Protein AF-A0A952PNG7-F1 (afdb_monomer)

Foldseek 3Di:
DDPDVVVVVVVVVVQLVVQLVDWDKFWDDAPAWTWDADPNDIATADEDDPDPPNHPTDMFTWHDNDSHYIYGDDDDDLVRVLVVLVVFDKFKWFWQDDAPNWTWTDGPDPPPVV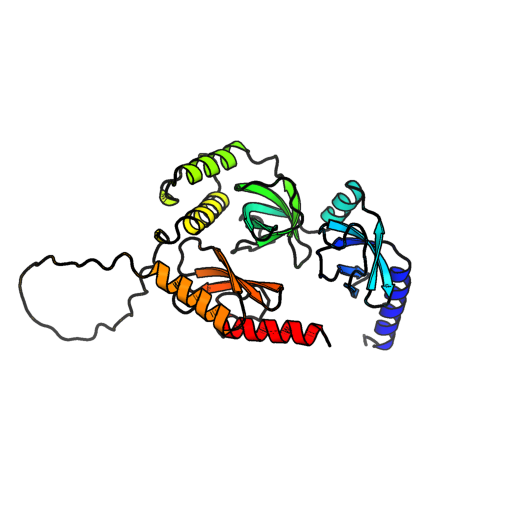DDGPDIFTEPPDDPDDGRFIFIWGDPPQHTYGDGTPPVDDVVQRVLLVVCLVVLPALVRDDDPPDDPRSSLSSLFNSCQVVVQPQADDDPPPPCPDPDDDDDDDDDDDDDDPDDDSGDPSVVLVVVVQVLQVVLVKGFRGWTDSSDQWIWTWIDAPNDIWIFIAGSPQQQTPGRSDPPVPCSRVDHPSVSSVVVVVVVVVVVD

Solvent-accessible surface area (backbone atoms only — not comparable to full-atom values): 18664 Å² total; per-residue (Å²): 135,84,84,53,68,67,59,53,53,49,54,48,56,54,50,50,58,51,42,46,74,38,77,45,80,44,68,47,47,58,96,46,65,39,73,48,76,56,97,86,46,77,46,59,22,40,66,64,51,91,54,92,50,45,84,40,64,44,63,37,25,32,29,38,79,49,98,50,31,24,35,74,73,47,79,63,53,70,69,56,53,53,58,56,51,66,76,34,58,76,46,48,28,28,25,43,51,76,56,96,92,27,39,27,24,35,51,54,51,89,80,48,75,92,55,86,62,87,58,74,42,67,31,41,83,67,74,94,78,53,52,49,39,45,28,34,28,24,42,80,88,87,53,33,35,50,73,49,73,40,81,87,56,69,67,66,55,28,48,51,53,50,59,36,58,79,65,69,56,52,69,92,68,67,83,62,89,89,66,49,72,45,54,54,48,41,46,28,26,56,51,29,58,76,37,55,86,71,40,51,75,67,79,72,81,72,75,83,71,76,91,73,88,81,89,81,84,82,89,84,78,92,74,95,78,85,74,93,79,88,83,66,61,65,67,49,45,58,47,50,51,40,50,41,29,46,74,49,64,24,43,67,71,49,65,41,31,72,37,55,60,48,30,42,36,30,33,32,46,94,91,43,82,45,46,31,32,20,29,61,92,75,37,38,20,71,35,54,81,56,93,58,86,88,49,34,70,82,29,40,55,44,56,47,45,51,53,51,52,51,53,55,59,62,72,78,111

Secondary structure (DSSP, 8-state):
----HHHHHHHHHHHHHHHHH-EEEEEE-TTPEEEEEETTEEEEEEE---STTSSS-EEEEEEEEETTEEEEEEPPPHHHHHHHHTTSPEEEEEEEEEETTEEEEEES-TT-TT----S-EEEES--S--TT-EEEEEE-SS-EEEEEE-TTS-HHHHHHHHHHHTTT--GGG---TT--HHHHHHHHHHHHHH-GGGS--PPP-------------------------SSSSHHHHHHHHHHHHHHTTEEEEEEE--SSSEEEEEEEETTEEEEEEEETTT-BEEE-SS--TT-GGG-BHHHHHHHHHHHHHHTT-

Sequence (317 aa):
MSDDPLSLIRSFSDAEKKLASEIFLAPYVPGGKITVKVKGVVLSASVVDEGPLADTPGFGLFRITESSKAEYVAKPTFAQIEAYLKLMPRVSLTLIEEFDGHWWGVQAQSSDTRFDLKDPVPVRLTERAASFQQIFARFDGSSFWYQCENRRRDPVIARKFRDALDRDVLPDEVRISGATPSELFAYRIIFFSRHPELAPVEPQPEQQVADEIIETSSQDSFSMQGGVHRNQWVNSDLRRLRDALAHAGARLDGYWTDGSSEMTVRYIVDGHTHTANVRLHDLTVVSSGICLSGRDQDFDLTSLVGVMREFHRNEYY

Nearest PDB structures (foldseek):
  3go5-assembly1_A  TM=2.846E-01  e=3.391E-03  Streptococcus pneumoniae TIGR4
  1bkb-assembly1_A  TM=4.404E-01  e=8.599E-02  Pyrobaculum aerophilum
  3cp0-assembly1_A  TM=5.168E-01  e=3.845E+00  Corynebacterium glutamicum ATCC 13032
  3s24-assembly4_D  TM=4.582E-01  e=1.466E+00  Homo sapiens
  3te5-assembly1_A  TM=2.954E-01  e=9.004E+00  Saccharomyces cerevisiae S288C

Mean predicted aligned error: 15.06 Å

Radius of gyration: 24.75 Å; Cα contacts (8 Å, |Δi|>4): 492; chains: 1; bounding box: 54×66×80 Å

pLDDT: mean 73.15, std 18.38, range [24.02, 97.31]

Structure (mmCIF, N/CA/C/O backbone):
data_AF-A0A952PNG7-F1
#
_entry.id   AF-A0A952PNG7-F1
#
loop_
_atom_site.group_PDB
_atom_site.id
_atom_site.type_symbol
_atom_site.label_atom_id
_atom_site.label_alt_id
_atom_site.label_comp_id
_atom_site.label_asym_id
_atom_site.label_entity_id
_atom_site.label_seq_id
_atom_site.pdbx_PDB_ins_code
_atom_site.Cartn_x
_atom_site.Cartn_y
_atom_site.Cartn_z
_atom_site.occupancy
_atom_site.B_iso_or_equiv
_atom_site.auth_seq_id
_atom_site.auth_comp_id
_atom_site.auth_asym_id
_atom_site.auth_atom_id
_atom_site.pdbx_PDB_model_num
ATOM 1 N N . MET A 1 1 ? 6.644 -13.012 41.694 1.00 38.91 1 MET A N 1
ATOM 2 C CA . MET A 1 1 ? 5.546 -12.026 41.747 1.00 38.91 1 MET A CA 1
ATOM 3 C C . MET A 1 1 ? 4.377 -12.669 41.037 1.00 38.91 1 MET A C 1
ATOM 5 O O . MET A 1 1 ? 4.519 -12.998 39.872 1.00 38.91 1 MET A O 1
ATOM 9 N N . SER A 1 2 ? 3.334 -13.015 41.787 1.00 37.66 2 SER A N 1
ATOM 10 C CA . SER A 1 2 ? 2.142 -13.692 41.274 1.00 37.66 2 SER A CA 1
ATOM 11 C C . SER A 1 2 ? 1.261 -12.643 40.605 1.00 37.66 2 SER A C 1
ATOM 13 O O . SER A 1 2 ? 0.773 -11.762 41.309 1.00 37.66 2 SER A O 1
ATOM 15 N N . ASP A 1 3 ? 1.086 -12.713 39.286 1.00 50.09 3 ASP A N 1
ATOM 16 C CA . ASP A 1 3 ? 0.073 -11.924 38.580 1.00 50.09 3 ASP A CA 1
ATOM 17 C C . ASP A 1 3 ? -1.306 -12.395 39.053 1.00 50.09 3 ASP 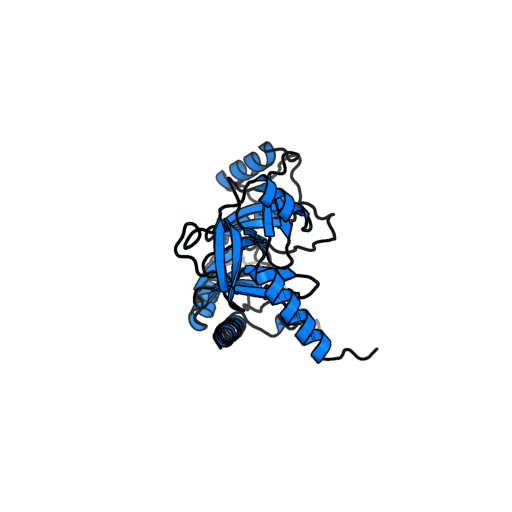A C 1
ATOM 19 O O . ASP A 1 3 ? -1.780 -13.467 38.682 1.00 50.09 3 ASP A O 1
ATOM 23 N N . ASP A 1 4 ? -1.917 -11.633 39.962 1.00 65.19 4 ASP A N 1
ATOM 24 C CA . ASP A 1 4 ? -3.271 -11.887 40.446 1.00 65.19 4 ASP A CA 1
ATOM 25 C C . ASP A 1 4 ? -4.265 -11.614 39.298 1.00 65.19 4 ASP A C 1
ATOM 27 O O . ASP A 1 4 ? -4.384 -10.460 38.867 1.00 65.19 4 ASP A O 1
ATOM 31 N N . PRO A 1 5 ? -4.999 -12.617 38.785 1.00 57.31 5 PRO A N 1
ATOM 32 C CA . PRO A 1 5 ? -5.934 -12.437 37.673 1.00 57.31 5 PRO A CA 1
ATOM 33 C C . PRO A 1 5 ? -7.031 -11.401 37.965 1.00 57.31 5 PRO A C 1
ATOM 35 O O . PRO A 1 5 ? -7.512 -10.739 37.046 1.00 57.31 5 PRO A O 1
ATOM 38 N N . LEU A 1 6 ? -7.384 -11.169 39.235 1.00 58.47 6 LEU A N 1
ATOM 39 C CA . LEU A 1 6 ? -8.333 -10.117 39.615 1.00 58.47 6 LEU A CA 1
ATOM 40 C C . LEU A 1 6 ? -7.745 -8.710 39.448 1.00 58.47 6 LEU A C 1
ATOM 42 O O . LEU A 1 6 ? -8.481 -7.767 39.148 1.00 58.47 6 LEU A O 1
ATOM 46 N N . SER A 1 7 ? -6.429 -8.559 39.606 1.00 50.53 7 SER A N 1
ATOM 47 C CA . SER A 1 7 ? -5.730 -7.292 39.372 1.00 50.53 7 SER A CA 1
ATOM 48 C C . SER A 1 7 ? -5.690 -6.937 37.881 1.00 50.53 7 SER A C 1
ATOM 50 O O . SER A 1 7 ? -5.912 -5.778 37.526 1.00 50.53 7 SER A O 1
ATOM 52 N N . LEU A 1 8 ? -5.545 -7.943 37.007 1.00 55.47 8 LEU A N 1
ATOM 53 C CA . LEU A 1 8 ? -5.654 -7.786 35.555 1.00 55.47 8 LEU A CA 1
ATOM 54 C C . LEU A 1 8 ? -7.079 -7.399 35.147 1.00 55.47 8 LEU A C 1
ATOM 56 O O . LEU A 1 8 ? -7.247 -6.403 34.447 1.00 55.47 8 LEU A O 1
ATOM 60 N N . ILE A 1 9 ? -8.101 -8.094 35.655 1.00 61.75 9 ILE A N 1
ATOM 61 C CA . ILE A 1 9 ? -9.517 -7.790 35.369 1.00 61.75 9 ILE A CA 1
ATOM 62 C C . ILE A 1 9 ? -9.892 -6.373 35.825 1.00 61.75 9 ILE A C 1
ATOM 64 O O . ILE A 1 9 ? -10.561 -5.645 35.093 1.00 61.75 9 ILE A O 1
ATOM 68 N N . ARG A 1 10 ? -9.435 -5.938 37.007 1.00 59.31 10 ARG A N 1
ATOM 69 C CA . ARG A 1 10 ? -9.662 -4.561 37.479 1.00 59.31 10 ARG A CA 1
ATOM 70 C C . ARG A 1 10 ? -8.943 -3.539 36.608 1.00 59.31 10 ARG A C 1
ATOM 72 O O . ARG A 1 10 ? -9.556 -2.551 36.221 1.00 59.31 10 ARG A O 1
ATOM 79 N N . SER A 1 11 ? -7.689 -3.804 36.237 1.00 57.78 11 SER A N 1
ATOM 80 C CA . SER A 1 11 ? -6.940 -2.918 35.340 1.00 57.78 11 SER A CA 1
ATOM 81 C C . SER A 1 11 ? -7.610 -2.781 33.963 1.00 57.78 11 SER A C 1
ATOM 83 O O . SER A 1 11 ? -7.651 -1.679 33.421 1.00 57.78 11 SER A O 1
ATOM 85 N N . PHE A 1 12 ? -8.206 -3.866 33.450 1.00 55.44 12 PHE A N 1
ATOM 86 C CA . PHE A 1 12 ? -9.040 -3.882 32.247 1.00 55.44 12 PHE A CA 1
ATOM 87 C C . PHE A 1 12 ? -10.287 -3.022 32.414 1.00 55.44 12 PHE A C 1
ATOM 89 O O . PHE A 1 12 ? -10.508 -2.114 31.622 1.00 55.44 12 PHE A O 1
ATOM 96 N N . SER A 1 13 ? -11.064 -3.260 33.471 1.00 59.19 13 SER A N 1
ATOM 97 C CA . SER A 1 13 ? -12.324 -2.552 33.704 1.00 59.19 13 SER A CA 1
ATOM 98 C C . SER A 1 13 ? -12.111 -1.047 33.928 1.00 59.19 13 SER A C 1
ATOM 100 O O . SER A 1 13 ? -12.909 -0.229 33.475 1.00 59.19 13 SER A O 1
ATOM 102 N N . ASP A 1 14 ? -11.008 -0.654 34.570 1.00 62.50 14 ASP A N 1
ATOM 103 C CA . ASP A 1 14 ? -10.644 0.753 34.768 1.00 62.50 14 ASP A CA 1
ATOM 104 C C . ASP A 1 14 ? -10.112 1.408 33.482 1.00 62.50 14 ASP A C 1
ATOM 106 O O . ASP A 1 14 ? -10.411 2.575 33.213 1.00 62.50 14 ASP A O 1
ATOM 110 N N . ALA A 1 15 ? -9.343 0.678 32.665 1.00 60.88 15 ALA A N 1
ATOM 111 C CA . ALA A 1 15 ? -8.887 1.156 31.359 1.00 60.88 15 ALA A CA 1
ATOM 112 C C . ALA A 1 15 ? -10.054 1.314 30.372 1.00 60.88 15 ALA A C 1
ATOM 114 O O . ALA A 1 15 ? -10.132 2.330 29.685 1.00 60.88 15 ALA A O 1
ATOM 115 N N . GLU A 1 16 ? -10.982 0.357 30.356 1.00 57.31 16 GLU A N 1
ATOM 116 C CA . GLU A 1 16 ? -12.201 0.368 29.547 1.00 57.31 16 GLU A CA 1
ATOM 117 C C . GLU A 1 16 ? -13.117 1.532 29.943 1.00 57.31 16 GLU A C 1
ATOM 119 O O . GLU A 1 16 ? -13.503 2.324 29.087 1.00 57.31 16 GLU A O 1
ATOM 124 N N . LYS A 1 17 ? -13.379 1.734 31.245 1.00 62.59 17 LYS A N 1
ATOM 125 C CA . LYS A 1 17 ? -14.175 2.877 31.736 1.00 62.59 17 LYS A CA 1
ATOM 126 C C . LYS A 1 17 ? -13.553 4.226 31.399 1.00 62.59 17 LYS A C 1
ATOM 128 O O . LYS A 1 17 ? -14.272 5.170 31.081 1.00 62.59 17 LYS A O 1
ATOM 133 N N . LYS A 1 18 ? -12.224 4.338 31.476 1.00 63.78 18 LYS A N 1
ATOM 134 C CA . LYS A 1 18 ? -11.531 5.580 31.124 1.00 63.78 18 LYS A CA 1
ATOM 135 C C . LYS A 1 18 ? -11.620 5.847 29.621 1.00 63.78 18 LYS A C 1
ATOM 137 O O . LYS A 1 18 ? -11.938 6.965 29.223 1.00 63.78 18 LYS A O 1
ATOM 142 N N . LEU A 1 19 ? -11.425 4.817 28.802 1.00 63.22 19 LEU A N 1
ATOM 143 C CA . LEU A 1 19 ? -11.503 4.926 27.349 1.00 63.22 19 LEU A CA 1
ATOM 144 C C . LEU A 1 19 ? -12.929 5.182 26.842 1.00 63.22 19 LEU A C 1
ATOM 146 O O . LEU A 1 19 ? -13.098 5.941 25.895 1.00 63.22 19 LEU A O 1
ATOM 150 N N . ALA A 1 20 ? -13.953 4.646 27.512 1.00 62.28 20 ALA A N 1
ATOM 151 C CA . ALA A 1 20 ? -15.357 4.945 27.220 1.00 62.28 20 ALA A CA 1
ATOM 152 C C . ALA A 1 20 ? -15.690 6.447 27.355 1.00 62.28 20 ALA A C 1
ATOM 154 O O . ALA A 1 20 ? -16.631 6.949 26.742 1.00 62.28 20 ALA A O 1
ATOM 155 N N . SER A 1 21 ? -14.895 7.191 28.133 1.00 65.19 21 SER A N 1
ATOM 156 C CA . SER A 1 21 ? -15.028 8.645 28.286 1.00 65.19 21 SER A CA 1
ATOM 157 C C . SER A 1 21 ? -14.084 9.468 27.398 1.00 65.19 21 SER A C 1
ATOM 159 O O . SER A 1 21 ? -14.263 10.682 27.282 1.00 65.19 21 SER A O 1
ATOM 161 N N . GLU A 1 22 ? -13.093 8.842 26.758 1.00 79.19 22 GLU A N 1
ATOM 162 C CA . GLU A 1 22 ? -12.059 9.530 25.983 1.00 79.19 22 GLU A CA 1
ATOM 163 C C . GLU A 1 22 ? -12.327 9.445 24.474 1.00 79.19 22 GLU A C 1
ATOM 165 O O . GLU A 1 22 ? -12.798 8.443 23.938 1.00 79.19 22 GLU A O 1
ATOM 170 N N . ILE A 1 23 ? -12.021 10.539 23.775 1.00 84.69 23 ILE A N 1
ATOM 171 C CA . ILE A 1 23 ? -12.025 10.579 22.313 1.00 84.69 23 ILE A CA 1
ATOM 172 C C . ILE A 1 23 ? -10.620 10.219 21.847 1.00 84.69 23 ILE A C 1
ATOM 174 O O . ILE A 1 23 ? -9.648 10.840 22.279 1.00 84.69 23 ILE A O 1
ATOM 178 N N . PHE A 1 24 ? -10.510 9.260 20.937 1.00 86.88 24 PHE A N 1
ATOM 179 C CA . PHE A 1 24 ? -9.232 8.841 20.374 1.00 86.88 24 PHE A CA 1
ATOM 180 C C . PHE A 1 24 ? -9.259 8.887 18.850 1.00 86.88 24 PHE A C 1
ATOM 182 O O . PHE A 1 24 ? -10.309 8.805 18.218 1.00 86.88 24 PHE A O 1
ATOM 189 N N . LEU A 1 25 ? -8.079 9.051 18.257 1.00 88.50 25 LEU A N 1
ATOM 190 C CA . LEU A 1 25 ? -7.903 9.014 16.813 1.00 88.50 25 LEU A CA 1
ATOM 191 C C . LEU A 1 25 ? -7.568 7.590 16.373 1.00 88.50 25 LEU A C 1
ATOM 193 O O . LEU A 1 25 ? -6.665 6.973 16.941 1.00 88.50 25 LEU A O 1
ATOM 197 N N . ALA A 1 26 ? -8.236 7.109 15.331 1.00 88.00 26 ALA A N 1
ATOM 198 C CA . ALA A 1 26 ? -7.871 5.869 14.663 1.00 88.00 26 ALA A CA 1
ATOM 199 C C . ALA A 1 26 ? -8.094 5.977 13.145 1.00 88.00 26 ALA A C 1
ATOM 201 O O . ALA A 1 26 ? -8.945 6.755 12.694 1.00 88.00 26 ALA A O 1
ATOM 202 N N . PRO A 1 27 ? -7.329 5.227 12.336 1.00 87.81 27 PRO A N 1
ATOM 203 C CA . PRO A 1 27 ? -7.714 4.954 10.965 1.00 87.81 27 PRO A CA 1
ATOM 204 C C . PRO A 1 27 ? -8.919 4.006 10.946 1.00 87.81 27 PRO A C 1
ATOM 206 O O . PRO A 1 27 ? -9.059 3.135 11.803 1.00 87.81 27 PRO A O 1
ATOM 209 N N . TYR A 1 28 ? -9.773 4.170 9.947 1.00 85.19 28 TYR A N 1
ATOM 210 C CA . TYR A 1 28 ? -10.955 3.364 9.710 1.00 85.19 28 TYR A CA 1
ATOM 211 C C . TYR A 1 28 ? -11.013 2.930 8.248 1.00 85.19 28 TYR A C 1
ATOM 213 O O . TYR A 1 28 ? -10.722 3.703 7.330 1.00 85.19 28 TYR A O 1
ATOM 221 N N . VAL A 1 29 ? -11.401 1.675 8.054 1.00 78.44 29 VAL A N 1
ATOM 222 C CA . VAL A 1 29 ? -11.684 1.063 6.759 1.00 78.44 29 VAL A CA 1
ATOM 223 C C . VAL A 1 29 ? -13.082 0.447 6.869 1.00 78.44 29 VAL A C 1
ATOM 225 O O . VAL A 1 29 ? -13.328 -0.224 7.874 1.00 78.44 29 VAL A O 1
ATOM 228 N N . PRO A 1 30 ? -13.985 0.659 5.891 1.00 72.00 30 PRO A N 1
ATOM 229 C CA . PRO A 1 30 ? -15.334 0.098 5.914 1.00 72.00 30 PRO A CA 1
ATOM 230 C C . PRO A 1 30 ? -15.349 -1.404 6.207 1.00 72.00 30 PRO A C 1
ATOM 232 O O . PRO A 1 30 ? -14.547 -2.154 5.651 1.00 72.00 30 PRO A O 1
ATOM 235 N N . GLY A 1 31 ? -16.227 -1.831 7.118 1.00 69.38 31 GLY A N 1
ATOM 236 C CA . GLY A 1 31 ? -16.326 -3.226 7.573 1.00 69.38 31 GLY A CA 1
ATOM 237 C C . GLY A 1 31 ? -15.199 -3.688 8.510 1.00 69.38 31 GLY A C 1
ATOM 238 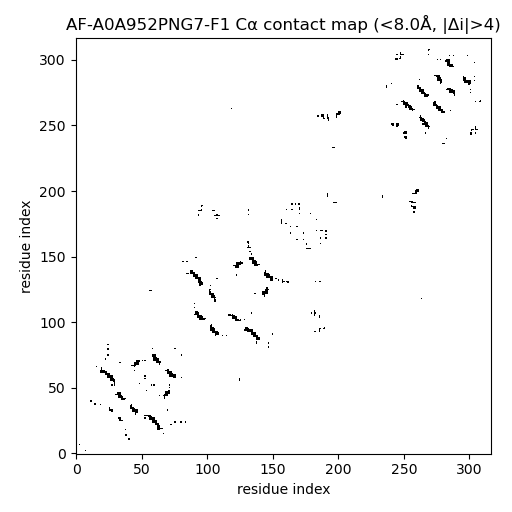O O . GLY A 1 31 ? -15.259 -4.794 9.039 1.00 69.38 31 GLY A O 1
ATOM 239 N N . GLY A 1 32 ? -14.183 -2.855 8.750 1.00 72.56 32 GLY A N 1
ATOM 240 C CA . GLY A 1 32 ? -13.074 -3.152 9.651 1.00 72.56 32 GLY A CA 1
ATOM 241 C C . GLY A 1 32 ? -13.361 -2.813 11.117 1.00 72.56 32 GLY A C 1
ATOM 242 O O . GLY A 1 32 ? -14.209 -1.981 11.447 1.00 72.56 32 GLY A O 1
ATOM 243 N N . LYS A 1 33 ? -12.586 -3.426 12.017 1.00 78.06 33 LYS A N 1
ATOM 244 C CA . LYS A 1 33 ? -12.544 -3.069 13.443 1.00 78.06 33 LYS A CA 1
ATOM 245 C C . LYS A 1 33 ? -11.458 -2.018 13.670 1.00 78.06 33 LYS A C 1
ATOM 247 O O . LYS A 1 33 ? -10.340 -2.156 13.172 1.00 78.06 33 LYS A O 1
ATOM 252 N N . ILE A 1 34 ? -11.751 -0.995 14.467 1.00 81.75 34 ILE A N 1
ATOM 253 C CA . ILE A 1 34 ? -10.714 -0.086 14.960 1.00 81.75 34 ILE A CA 1
ATOM 254 C C . ILE A 1 34 ? -10.029 -0.720 16.162 1.00 81.75 34 ILE A C 1
ATOM 256 O O . ILE A 1 34 ? -10.684 -1.301 17.025 1.00 81.75 34 ILE A O 1
ATOM 260 N N . THR A 1 35 ? -8.706 -0.606 16.214 1.00 78.94 35 THR A N 1
ATOM 261 C CA . THR A 1 35 ? -7.899 -1.174 17.294 1.00 78.94 35 THR A CA 1
ATOM 262 C C . THR A 1 35 ? -7.156 -0.061 18.016 1.00 78.94 35 THR A C 1
ATOM 264 O O . THR A 1 35 ? -6.501 0.771 17.388 1.00 78.94 35 THR A O 1
ATOM 267 N N . VAL A 1 36 ? -7.235 -0.039 19.344 1.00 77.50 36 VAL A N 1
ATOM 268 C CA . VAL A 1 36 ? -6.565 0.956 20.183 1.00 77.50 36 VAL A CA 1
ATOM 269 C C . VAL A 1 36 ? -5.829 0.277 21.328 1.00 77.50 36 VAL A C 1
ATOM 271 O O . VAL A 1 36 ? -6.361 -0.599 22.006 1.00 77.50 36 VAL A O 1
ATOM 274 N N . LYS A 1 37 ? -4.573 0.680 21.546 1.00 72.88 37 LYS A N 1
ATOM 275 C CA . LYS A 1 37 ? -3.749 0.172 22.644 1.00 72.88 37 LYS A CA 1
ATOM 276 C C . LYS A 1 37 ? -3.702 1.184 23.783 1.00 72.88 37 LYS A C 1
ATOM 278 O O . LYS A 1 37 ? -3.090 2.241 23.646 1.00 72.88 37 LYS A O 1
ATOM 283 N N . VAL A 1 38 ? -4.279 0.839 24.929 1.00 66.00 38 VAL A N 1
ATOM 284 C CA . VAL A 1 38 ? -4.308 1.681 26.132 1.00 66.00 38 VAL A CA 1
ATOM 285 C C . VAL A 1 38 ? -3.618 0.954 27.275 1.00 66.00 38 VAL A C 1
ATOM 287 O O . VAL A 1 38 ? -4.045 -0.113 27.697 1.00 66.00 38 VAL A O 1
ATOM 290 N N . LYS A 1 39 ? -2.512 1.523 27.775 1.00 64.12 39 LYS A N 1
ATOM 291 C CA . LYS A 1 39 ? -1.722 0.967 28.896 1.00 64.12 39 LYS A CA 1
ATOM 292 C C . LYS A 1 39 ? -1.357 -0.524 28.747 1.00 64.12 39 LYS A C 1
ATOM 294 O O . LYS A 1 39 ? -1.281 -1.247 29.731 1.00 64.12 39 LYS A O 1
ATOM 299 N N . GLY A 1 40 ? -1.106 -0.975 27.518 1.00 62.22 40 GLY A N 1
ATOM 300 C CA . GLY A 1 40 ? -0.734 -2.366 27.232 1.00 62.22 40 GLY A CA 1
ATOM 301 C C . GLY A 1 40 ? -1.904 -3.273 26.854 1.00 62.22 40 GLY A C 1
ATOM 302 O O . GLY A 1 40 ? -1.658 -4.330 26.285 1.00 62.22 40 GLY A O 1
ATOM 303 N N . VAL A 1 41 ? -3.144 -2.833 27.068 1.00 64.19 41 VAL A N 1
ATOM 304 C CA . VAL A 1 41 ? -4.358 -3.537 26.644 1.00 64.19 41 VAL A CA 1
ATOM 305 C C . VAL A 1 41 ? -4.718 -3.123 25.224 1.00 64.19 41 VAL A C 1
ATOM 307 O O . VAL A 1 41 ? -4.733 -1.932 24.920 1.00 64.19 41 VAL A O 1
ATOM 310 N N . VAL A 1 42 ? -4.992 -4.097 24.358 1.00 73.19 42 VAL A N 1
ATOM 311 C CA . VAL A 1 42 ? -5.490 -3.873 22.997 1.00 73.19 42 VAL A CA 1
ATOM 312 C C . VAL A 1 42 ? -7.002 -4.059 23.013 1.00 73.19 42 VAL A C 1
ATOM 314 O O . VAL A 1 42 ? -7.483 -5.121 23.398 1.00 73.19 42 VAL A O 1
ATOM 317 N N . LEU A 1 43 ? -7.736 -3.020 22.628 1.00 72.00 43 LEU A N 1
ATOM 318 C CA . LEU A 1 43 ? -9.186 -3.043 22.487 1.00 72.00 43 LEU A CA 1
ATOM 319 C C . LEU A 1 43 ? -9.538 -2.922 21.012 1.00 72.00 43 LEU A C 1
ATOM 321 O O . LEU A 1 43 ? -9.009 -2.049 20.322 1.00 72.00 43 LEU A O 1
ATOM 325 N N . SER A 1 44 ? -10.442 -3.784 20.563 1.00 78.62 44 SER A N 1
ATOM 326 C CA . SER A 1 44 ? -10.948 -3.804 19.195 1.00 78.62 44 SER A CA 1
ATOM 327 C C . SER A 1 44 ? -12.443 -3.525 19.214 1.00 78.62 44 SER A C 1
ATOM 329 O O . SER A 1 44 ? -13.184 -4.184 19.941 1.00 78.62 44 SER A O 1
ATOM 331 N N . ALA A 1 45 ? -12.889 -2.556 18.422 1.00 82.25 45 ALA A N 1
ATOM 332 C CA . ALA A 1 45 ? -14.287 -2.154 18.359 1.00 82.25 45 ALA A CA 1
ATOM 333 C C . ALA A 1 45 ? -14.762 -2.057 16.909 1.00 82.25 45 ALA A C 1
ATOM 335 O O . ALA A 1 45 ? -14.042 -1.568 16.038 1.00 82.25 45 ALA A O 1
ATOM 336 N N . SER A 1 46 ? -15.988 -2.504 16.659 1.00 83.06 46 SER A N 1
ATOM 337 C CA . SER A 1 46 ? -16.664 -2.279 15.382 1.00 83.06 46 SER A CA 1
ATOM 338 C C . SER A 1 46 ? -17.218 -0.861 15.371 1.00 83.06 46 SER A C 1
ATOM 340 O O . SER A 1 46 ? -17.813 -0.416 16.358 1.00 83.06 46 SER A O 1
ATOM 342 N N . VAL A 1 47 ? -17.010 -0.136 14.277 1.00 82.50 47 VAL A N 1
ATOM 343 C CA . VAL A 1 47 ? -17.570 1.209 14.143 1.00 82.50 47 VAL A CA 1
ATOM 344 C C . VAL A 1 47 ? -19.037 1.082 13.763 1.00 82.50 47 VAL A C 1
ATOM 346 O O . VAL A 1 47 ? -19.371 0.460 12.759 1.00 82.50 47 VAL A O 1
ATOM 349 N N . VAL A 1 48 ? -19.906 1.654 14.588 1.00 75.44 48 VAL A N 1
ATOM 350 C CA . VAL A 1 48 ? -21.338 1.758 14.312 1.00 75.44 48 VAL A CA 1
ATOM 351 C C . VAL A 1 48 ? -21.583 3.200 13.897 1.00 75.44 48 VAL A C 1
ATOM 353 O O . VAL A 1 48 ? -21.818 4.059 14.741 1.00 75.44 48 VAL A O 1
ATOM 356 N N . ASP A 1 49 ? -21.418 3.480 12.607 1.00 66.12 49 ASP A N 1
ATOM 357 C CA . ASP A 1 49 ? -21.608 4.815 12.041 1.00 66.12 49 ASP A CA 1
ATOM 358 C C . ASP A 1 49 ? -22.385 4.728 10.720 1.00 66.12 49 ASP A C 1
ATOM 360 O O . ASP A 1 49 ? -21.999 3.993 9.815 1.00 66.12 49 ASP A O 1
ATOM 364 N N . GLU A 1 50 ? -23.471 5.497 10.619 1.00 63.06 50 GLU A N 1
ATOM 365 C CA . GLU A 1 50 ? -24.204 5.768 9.366 1.00 63.06 50 GLU A CA 1
ATOM 366 C C . GLU A 1 50 ? -23.747 7.098 8.721 1.00 63.06 50 GLU A C 1
ATOM 368 O O . GLU A 1 50 ? -24.312 7.566 7.734 1.00 63.06 50 GLU A O 1
ATOM 373 N N . GLY A 1 51 ? -22.746 7.748 9.317 1.00 65.69 51 GLY A N 1
ATOM 374 C CA . GLY A 1 51 ? -22.212 9.049 8.949 1.00 65.69 51 GLY A CA 1
ATOM 375 C C . GLY A 1 51 ? -21.128 9.018 7.860 1.00 65.69 51 GLY A C 1
ATOM 376 O O . GLY A 1 51 ? -21.068 8.114 7.028 1.00 65.69 51 GLY A O 1
ATOM 377 N N . PRO A 1 52 ? -20.252 10.040 7.804 1.00 67.25 52 PRO A N 1
ATOM 378 C CA . PRO A 1 52 ? -19.358 10.285 6.668 1.00 67.25 52 PRO A CA 1
ATOM 379 C C . PRO A 1 52 ? -18.275 9.218 6.466 1.00 67.25 52 PRO A C 1
ATOM 381 O O . PRO A 1 52 ? -17.590 9.250 5.443 1.00 67.25 52 PRO A O 1
ATOM 384 N N . LEU A 1 53 ? -18.088 8.310 7.427 1.00 70.94 53 LEU A N 1
ATOM 385 C CA . LEU A 1 53 ? -17.173 7.183 7.295 1.00 70.94 53 LEU A CA 1
ATOM 386 C C . LEU A 1 53 ? -17.871 5.878 6.901 1.00 70.94 53 LEU A C 1
ATOM 388 O O . LEU A 1 53 ? -17.147 4.941 6.614 1.00 70.94 53 LEU A O 1
ATOM 392 N N . ALA A 1 54 ? -19.206 5.802 6.811 1.00 68.00 54 ALA A N 1
ATOM 393 C CA . ALA A 1 54 ? -19.931 4.547 6.556 1.00 68.00 54 ALA A CA 1
ATOM 394 C C . ALA A 1 54 ? -19.325 3.723 5.400 1.00 68.00 54 ALA A C 1
ATOM 396 O O . ALA A 1 54 ? -18.948 2.567 5.596 1.00 68.00 54 ALA A O 1
ATOM 397 N N . ASP A 1 55 ? -19.096 4.374 4.254 1.00 70.19 55 ASP A N 1
ATOM 398 C CA . ASP A 1 55 ? -18.551 3.734 3.048 1.00 70.19 55 ASP A CA 1
ATOM 399 C C . ASP A 1 55 ? -17.156 4.239 2.650 1.00 70.19 55 ASP A C 1
ATOM 401 O O . ASP A 1 55 ? -16.568 3.764 1.679 1.00 70.19 55 ASP A O 1
ATOM 405 N N . THR A 1 56 ? -16.606 5.230 3.362 1.00 76.44 56 THR A N 1
ATOM 406 C CA . THR A 1 56 ? -15.354 5.890 2.961 1.00 76.44 56 THR A CA 1
ATOM 407 C C . THR A 1 56 ? -14.243 5.640 3.979 1.00 76.44 56 THR A C 1
ATOM 409 O O . THR A 1 56 ? -14.365 6.059 5.133 1.00 76.44 56 THR A O 1
ATOM 412 N N . PRO A 1 57 ? -13.122 5.011 3.579 1.00 82.94 57 PRO A N 1
ATOM 413 C CA . PRO A 1 57 ? -11.984 4.828 4.467 1.00 82.94 57 PRO A CA 1
ATOM 414 C C . PRO A 1 57 ? -11.337 6.180 4.796 1.00 82.94 57 PRO A C 1
ATOM 416 O O . PRO A 1 57 ? -11.263 7.084 3.962 1.00 82.94 57 PRO A O 1
ATOM 419 N N . GLY A 1 58 ? -10.835 6.330 6.018 1.00 87.88 58 GLY A N 1
ATOM 420 C CA . GLY A 1 58 ? -10.244 7.589 6.459 1.00 87.88 58 GLY A CA 1
ATOM 421 C C . GLY A 1 58 ? -9.777 7.563 7.904 1.00 87.88 58 GLY A C 1
ATOM 422 O O . GLY A 1 58 ? -9.719 6.518 8.538 1.00 87.88 58 GLY A O 1
ATOM 423 N N . PHE A 1 59 ? -9.444 8.733 8.439 1.00 89.19 59 PHE A N 1
ATOM 424 C CA . PHE A 1 59 ? -9.206 8.899 9.871 1.00 89.19 59 PHE A CA 1
ATOM 425 C C . PHE A 1 59 ? -10.452 9.470 10.540 1.00 89.19 59 PHE A C 1
ATOM 427 O O . PHE A 1 59 ? -11.074 10.398 10.016 1.00 89.19 59 PHE A O 1
ATOM 434 N N . GLY A 1 60 ? -10.772 8.951 11.721 1.00 89.88 60 GLY A N 1
ATOM 435 C CA . GLY A 1 60 ? -11.877 9.419 12.546 1.00 89.88 60 GLY A CA 1
ATOM 436 C C . GLY A 1 60 ? -11.439 9.688 13.979 1.00 89.88 60 GLY A C 1
ATOM 437 O O . GLY A 1 60 ? -10.462 9.119 14.473 1.00 89.88 60 GLY A O 1
ATOM 438 N N . LEU A 1 61 ? -12.164 10.589 14.636 1.00 89.56 61 LEU A N 1
ATOM 439 C CA . LEU A 1 61 ? -12.190 10.668 16.088 1.00 89.56 61 LEU A CA 1
ATOM 440 C C . LEU A 1 61 ? -13.334 9.788 16.571 1.00 89.56 61 LEU A C 1
ATOM 442 O O . LEU A 1 61 ? -14.475 9.997 16.165 1.00 89.56 61 LEU A O 1
ATOM 446 N N . PHE A 1 62 ? -13.022 8.827 17.428 1.00 88.88 62 PHE A N 1
ATOM 447 C CA . PHE A 1 62 ? -13.957 7.823 17.906 1.00 88.88 62 PHE A CA 1
ATOM 448 C C . PHE A 1 62 ? -14.095 7.881 19.419 1.00 88.88 62 PHE A C 1
ATOM 450 O O . PHE A 1 62 ? -13.182 8.312 20.129 1.00 88.88 62 PHE A O 1
ATOM 457 N N . ARG A 1 63 ? -15.240 7.412 19.905 1.00 87.06 63 ARG A N 1
ATOM 458 C CA . ARG A 1 63 ? -15.493 7.146 21.320 1.00 87.06 63 ARG A CA 1
ATOM 459 C C . ARG A 1 63 ? -16.036 5.732 21.457 1.00 87.06 63 ARG A C 1
ATOM 461 O O . ARG A 1 63 ? -16.912 5.341 20.691 1.00 87.06 63 ARG A O 1
ATOM 468 N N . ILE A 1 64 ? -15.533 4.976 22.428 1.00 85.31 64 ILE A N 1
ATOM 469 C CA . ILE A 1 64 ? -16.098 3.660 22.744 1.00 85.31 64 ILE A CA 1
ATOM 470 C C . ILE A 1 64 ? -17.405 3.869 23.510 1.00 85.31 64 ILE A C 1
ATOM 472 O O . ILE A 1 64 ? -17.406 4.530 24.546 1.00 85.31 64 ILE A O 1
ATOM 476 N N . THR A 1 65 ? -18.510 3.332 22.998 1.00 80.06 65 THR A N 1
ATOM 477 C CA . THR A 1 65 ? -19.842 3.448 23.621 1.00 80.06 65 THR A CA 1
ATOM 478 C C . THR A 1 65 ? -20.252 2.169 24.351 1.00 80.06 65 THR A C 1
ATOM 480 O O . THR A 1 65 ? -20.883 2.239 25.403 1.00 80.06 65 THR A O 1
ATOM 483 N N . GLU A 1 66 ? -19.832 1.008 23.843 1.00 73.50 66 GLU A N 1
ATOM 484 C CA . GLU A 1 66 ? -20.000 -0.322 24.443 1.00 73.50 66 GLU A CA 1
ATOM 485 C C . GLU A 1 66 ? -18.684 -1.108 24.298 1.00 73.50 66 GLU A C 1
ATOM 487 O O . GLU A 1 66 ? -17.852 -0.753 23.466 1.00 73.50 66 GLU A O 1
ATOM 492 N N . SER A 1 67 ? -18.499 -2.206 25.042 1.00 70.00 67 SER A N 1
ATOM 493 C CA . SER A 1 67 ? -17.251 -3.000 25.096 1.00 70.00 67 SER A CA 1
ATOM 494 C C . SER A 1 67 ? -16.671 -3.443 23.740 1.00 70.00 67 SER A C 1
ATOM 496 O O . SER A 1 67 ? -15.499 -3.802 23.664 1.00 70.00 67 SER A O 1
ATOM 498 N N . SER A 1 68 ? -17.460 -3.412 22.663 1.00 78.00 68 SER A N 1
ATOM 499 C CA . SER A 1 68 ? -17.040 -3.771 21.302 1.00 78.00 68 SER A CA 1
ATOM 500 C C . SER A 1 68 ? -17.552 -2.819 20.214 1.00 78.00 68 SER A C 1
ATOM 502 O O . SER A 1 68 ? -17.454 -3.143 19.026 1.00 78.00 68 SER A O 1
ATOM 504 N N . LYS A 1 69 ? -18.084 -1.645 20.585 1.00 84.94 69 LYS A N 1
ATOM 505 C CA . LYS A 1 69 ? -18.612 -0.657 19.634 1.00 84.94 69 LYS A CA 1
ATOM 506 C C . LYS A 1 69 ? -17.979 0.707 19.827 1.00 84.94 69 LYS A C 1
ATOM 508 O O . LYS A 1 69 ? -17.813 1.187 20.949 1.00 84.94 69 LYS A O 1
ATOM 513 N N . ALA A 1 70 ? -17.676 1.343 18.707 1.00 86.69 70 ALA A N 1
ATOM 514 C CA . ALA A 1 70 ? -17.198 2.708 18.668 1.00 86.69 70 ALA A CA 1
ATOM 515 C C . ALA A 1 70 ? -18.118 3.574 17.812 1.00 86.69 70 ALA A C 1
ATOM 517 O O . ALA A 1 70 ? -18.543 3.170 16.731 1.00 86.69 70 ALA A O 1
ATOM 518 N N . GLU A 1 71 ? -18.394 4.775 18.300 1.00 88.19 71 GLU A N 1
ATOM 519 C CA . GLU A 1 71 ? -19.151 5.797 17.589 1.00 88.19 71 GLU A CA 1
ATOM 520 C C . GLU A 1 71 ? -18.183 6.821 16.995 1.00 88.19 71 GLU A C 1
ATOM 522 O O . GLU A 1 71 ? -17.195 7.220 17.629 1.00 88.19 71 GLU A O 1
ATOM 527 N N . TYR A 1 72 ? -18.469 7.251 15.769 1.00 88.31 72 TYR A N 1
ATOM 528 C CA . TYR A 1 72 ? -17.768 8.358 15.142 1.00 88.31 72 TYR A CA 1
ATOM 529 C C . TYR A 1 72 ? -18.196 9.686 15.771 1.00 88.31 72 TYR A C 1
ATOM 531 O O . TYR A 1 72 ? -19.368 10.044 15.793 1.00 88.31 72 TYR A O 1
ATOM 539 N N . VAL A 1 73 ? -17.224 10.448 16.264 1.00 89.12 73 VAL A N 1
ATOM 540 C CA . VAL A 1 73 ? -17.468 11.732 16.929 1.00 89.12 73 VAL A CA 1
ATOM 541 C C . VAL A 1 73 ? -17.269 12.896 15.966 1.00 89.12 73 VAL A C 1
ATOM 543 O O . VAL A 1 73 ? -18.074 13.825 15.938 1.00 89.12 73 VAL A O 1
ATOM 546 N N . ALA A 1 74 ? -16.157 12.901 15.225 1.00 89.19 74 ALA A N 1
ATOM 547 C CA . ALA A 1 74 ? -15.799 14.007 14.342 1.00 89.19 74 ALA A CA 1
ATOM 548 C C . ALA A 1 74 ? -14.656 13.660 13.380 1.00 89.19 74 ALA A C 1
ATOM 550 O O . ALA A 1 74 ? -13.867 12.735 13.598 1.00 89.19 74 ALA A O 1
ATOM 551 N N . LYS A 1 75 ? -14.506 14.485 12.336 1.00 89.94 75 LYS A N 1
ATOM 552 C CA . LYS A 1 75 ? -13.365 14.419 11.421 1.00 89.94 75 LYS A CA 1
ATOM 553 C C . LYS A 1 75 ? -12.135 15.043 12.089 1.00 89.94 75 LYS A C 1
ATOM 555 O O . LYS A 1 75 ? -12.215 16.189 12.538 1.00 89.94 75 LYS A O 1
ATOM 560 N N . PRO A 1 76 ? -10.991 14.348 12.128 1.00 90.88 76 PRO A N 1
ATOM 561 C CA . PRO A 1 76 ? -9.774 14.919 12.671 1.00 90.88 76 PRO A CA 1
ATOM 562 C C . PRO A 1 76 ? -9.153 15.957 11.743 1.00 90.88 76 PRO A C 1
ATOM 564 O O . PRO A 1 76 ? -9.282 15.916 10.518 1.00 90.88 76 PRO A O 1
ATOM 567 N N . THR A 1 77 ? -8.420 16.882 12.350 1.00 89.69 77 THR A N 1
ATOM 568 C CA . THR A 1 77 ? -7.579 17.840 11.632 1.00 89.69 77 THR A CA 1
ATOM 569 C C . THR A 1 77 ? -6.331 17.159 11.073 1.00 89.69 77 THR A C 1
ATOM 571 O O . THR A 1 77 ? -5.841 16.168 11.620 1.00 89.69 77 THR A O 1
ATOM 574 N N . PHE A 1 78 ? -5.747 17.741 10.025 1.00 88.31 78 PHE A N 1
ATOM 575 C CA . PHE A 1 78 ? -4.488 17.257 9.453 1.00 88.31 78 PHE A CA 1
ATOM 576 C C . PHE A 1 78 ? -3.360 17.178 10.498 1.00 88.31 78 PHE A C 1
ATOM 578 O O . PHE A 1 78 ? -2.619 16.200 10.541 1.00 88.31 78 PHE A O 1
ATOM 585 N N . ALA A 1 79 ? -3.274 18.164 11.398 1.00 86.62 79 ALA A N 1
ATOM 586 C CA . ALA A 1 79 ? -2.270 18.189 12.462 1.00 86.62 79 ALA A CA 1
ATOM 587 C C . ALA A 1 79 ? -2.413 17.011 13.446 1.00 86.62 79 ALA A C 1
ATOM 589 O O . ALA A 1 79 ? -1.407 16.460 13.891 1.00 86.62 79 ALA A O 1
ATOM 590 N N . GLN A 1 80 ? -3.646 16.597 13.764 1.00 90.00 80 GLN A N 1
ATOM 591 C CA . GLN A 1 80 ? -3.897 15.428 14.615 1.00 90.00 80 GLN A CA 1
ATOM 592 C C . GLN A 1 80 ? -3.482 14.128 13.921 1.00 90.00 80 GLN A C 1
ATOM 594 O O . GLN A 1 80 ? -2.816 13.301 14.543 1.00 90.00 80 GLN A O 1
ATOM 599 N N . ILE A 1 81 ? -3.819 13.969 12.636 1.00 90.50 81 ILE A N 1
ATOM 600 C CA . ILE A 1 81 ? -3.404 12.807 11.835 1.00 90.50 81 ILE A CA 1
ATOM 601 C C . ILE A 1 81 ? -1.874 12.736 11.775 1.00 90.50 81 ILE A C 1
ATOM 603 O O . ILE A 1 81 ? -1.286 11.690 12.041 1.00 90.50 81 ILE A O 1
ATOM 607 N N . GLU A 1 82 ? -1.206 13.857 11.496 1.00 89.06 82 GLU A N 1
ATOM 608 C CA . GLU A 1 82 ? 0.253 13.904 11.420 1.00 89.06 82 GLU A CA 1
ATOM 609 C C . GLU A 1 82 ? 0.915 13.556 12.765 1.00 89.06 82 GLU A C 1
ATOM 611 O O . GLU A 1 82 ? 1.892 12.803 12.799 1.00 89.06 82 GLU A O 1
ATOM 616 N N . ALA A 1 83 ? 0.391 14.082 13.877 1.00 86.94 83 ALA A N 1
ATOM 617 C CA . ALA A 1 83 ? 0.885 13.777 15.217 1.00 86.94 83 ALA A CA 1
ATOM 618 C C . ALA A 1 83 ? 0.729 12.290 15.559 1.00 86.94 83 ALA A C 1
ATOM 620 O O . ALA A 1 83 ? 1.662 11.682 16.080 1.00 86.94 83 ALA A O 1
ATOM 621 N N . TYR A 1 84 ? -0.412 11.697 15.212 1.00 90.06 84 TYR A N 1
ATOM 622 C CA . TYR A 1 84 ? -0.674 10.274 15.400 1.00 90.06 84 TYR A CA 1
ATOM 623 C C . TYR A 1 84 ? 0.265 9.395 14.570 1.00 90.06 84 TYR A C 1
ATOM 625 O O . TYR A 1 84 ? 0.942 8.523 15.110 1.00 90.06 84 TYR A O 1
ATOM 633 N N . LEU A 1 85 ? 0.392 9.679 13.272 1.00 89.38 85 LEU A N 1
ATOM 634 C CA . LEU A 1 85 ? 1.280 8.949 12.365 1.00 89.38 85 LEU A CA 1
ATOM 635 C C . LEU A 1 85 ? 2.752 9.012 12.809 1.00 89.38 85 LEU A C 1
ATOM 637 O O . LEU A 1 85 ? 3.507 8.060 12.613 1.00 89.38 85 LEU A O 1
ATOM 641 N N . LYS A 1 86 ? 3.186 10.107 13.447 1.00 90.31 86 LYS A N 1
ATOM 642 C CA . LYS A 1 86 ? 4.553 10.241 13.985 1.00 90.31 86 LYS A CA 1
ATOM 643 C C . LYS A 1 86 ? 4.876 9.257 15.112 1.00 90.31 86 LYS A C 1
ATOM 645 O O . LYS A 1 86 ? 6.062 9.009 15.323 1.00 90.31 86 LYS A O 1
ATOM 650 N N . LEU A 1 87 ? 3.873 8.691 15.788 1.00 86.50 87 LEU A N 1
ATOM 651 C CA . LEU A 1 87 ? 4.067 7.692 16.848 1.00 86.50 87 LEU A CA 1
ATOM 652 C C . LEU A 1 87 ? 4.539 6.335 16.305 1.00 86.50 87 LEU A C 1
ATOM 654 O O . LEU A 1 87 ? 5.070 5.521 17.055 1.00 86.50 87 LEU A O 1
ATOM 658 N N . MET A 1 88 ? 4.356 6.094 15.007 1.00 88.25 88 MET A N 1
ATOM 659 C CA . MET A 1 88 ? 4.629 4.813 14.364 1.00 88.25 88 MET A CA 1
ATOM 660 C C . MET A 1 88 ? 5.980 4.807 13.637 1.00 88.25 88 MET A C 1
ATOM 662 O O . MET A 1 88 ? 6.413 5.845 13.111 1.00 88.25 88 MET A O 1
ATOM 666 N N . PRO A 1 89 ? 6.638 3.640 13.521 1.00 89.25 89 PRO A N 1
ATOM 667 C CA . PRO A 1 89 ? 7.788 3.452 12.647 1.00 89.25 89 PRO A CA 1
ATOM 668 C C . PRO A 1 89 ? 7.524 3.942 11.218 1.00 89.25 89 PRO A C 1
ATOM 670 O O . PRO A 1 89 ? 6.514 3.612 10.599 1.00 89.25 89 PRO A O 1
ATOM 673 N N . ARG A 1 90 ? 8.451 4.749 10.692 1.00 93.00 90 ARG A N 1
ATOM 674 C CA . ARG A 1 90 ? 8.431 5.220 9.301 1.00 93.00 90 ARG A CA 1
ATOM 675 C C . ARG A 1 90 ? 9.183 4.253 8.403 1.00 93.00 90 ARG A C 1
ATOM 677 O O . ARG A 1 90 ? 10.338 3.957 8.711 1.00 93.00 90 ARG A O 1
ATOM 684 N N . VAL A 1 91 ? 8.573 3.909 7.274 1.00 91.94 91 VAL A N 1
ATOM 685 C CA . VAL A 1 91 ? 9.172 3.163 6.162 1.00 91.94 91 VAL A CA 1
ATOM 686 C C . VAL A 1 91 ? 9.097 3.996 4.879 1.00 91.94 91 VAL A C 1
ATOM 688 O O . VAL A 1 91 ? 8.197 4.824 4.717 1.00 91.94 91 VAL A O 1
ATOM 691 N N . SER A 1 92 ? 10.058 3.818 3.972 1.00 93.44 92 SER A N 1
ATOM 692 C CA . SER A 1 92 ? 10.006 4.409 2.631 1.00 93.44 92 SER A CA 1
ATOM 693 C C . SER A 1 92 ? 9.630 3.344 1.612 1.00 93.44 92 SER A C 1
ATOM 695 O O . SER A 1 92 ? 10.272 2.295 1.561 1.00 93.44 92 SER A O 1
ATOM 697 N N . LEU A 1 93 ? 8.612 3.625 0.801 1.00 93.94 93 LEU A N 1
ATOM 698 C CA . LEU A 1 93 ? 8.085 2.702 -0.203 1.00 93.94 93 LEU A CA 1
ATOM 699 C C . LEU A 1 93 ? 8.114 3.355 -1.588 1.00 93.94 93 LEU A C 1
ATOM 701 O O . LEU A 1 93 ? 7.910 4.563 -1.705 1.00 93.94 93 LEU A O 1
ATOM 705 N N . THR A 1 94 ? 8.365 2.559 -2.624 1.00 94.88 94 THR A N 1
ATOM 706 C CA . THR A 1 94 ? 8.166 2.926 -4.031 1.00 94.88 94 THR A CA 1
ATOM 707 C C . THR A 1 94 ? 6.837 2.342 -4.465 1.00 94.88 94 THR A C 1
ATOM 709 O O . THR A 1 94 ? 6.665 1.126 -4.406 1.00 94.88 94 THR A O 1
ATOM 712 N N . LEU A 1 95 ? 5.903 3.199 -4.869 1.00 95.00 95 LEU A N 1
ATOM 713 C CA . LEU A 1 95 ? 4.586 2.764 -5.312 1.00 95.00 95 LEU A CA 1
ATOM 714 C C . LEU A 1 95 ? 4.662 2.036 -6.654 1.00 95.00 95 LEU A C 1
ATOM 716 O O . LEU A 1 95 ? 5.446 2.403 -7.526 1.00 95.00 95 LEU A O 1
ATOM 720 N N . ILE A 1 96 ? 3.829 1.017 -6.810 1.00 93.00 96 ILE A N 1
ATOM 721 C CA . ILE A 1 96 ? 3.740 0.164 -7.991 1.00 93.00 96 ILE A CA 1
ATOM 722 C C . ILE A 1 96 ? 2.501 0.578 -8.778 1.00 93.00 96 ILE A C 1
ATOM 724 O O . ILE A 1 96 ? 2.588 1.380 -9.703 1.00 93.00 96 ILE A O 1
ATOM 728 N N . GLU A 1 97 ? 1.333 0.107 -8.364 1.00 88.94 97 GLU A N 1
ATOM 729 C CA . GLU A 1 97 ? 0.053 0.411 -8.989 1.00 88.94 97 GLU A CA 1
ATOM 730 C C . GLU A 1 97 ? -1.076 0.374 -7.960 1.00 88.94 97 GLU A C 1
ATOM 732 O O . GLU A 1 97 ? -0.912 -0.122 -6.838 1.00 88.94 97 GLU A O 1
ATOM 737 N N . GLU A 1 98 ? -2.210 0.953 -8.344 1.00 85.44 98 GLU A N 1
ATOM 738 C CA . GLU A 1 98 ? -3.439 0.876 -7.572 1.00 85.44 98 GLU A CA 1
ATOM 739 C C . GLU A 1 98 ? -4.215 -0.377 -7.951 1.00 85.44 98 GLU A C 1
ATOM 741 O O . GLU A 1 98 ? -4.451 -0.649 -9.127 1.00 85.44 98 GLU A O 1
ATOM 746 N N . PHE A 1 99 ? -4.643 -1.123 -6.938 1.00 72.00 99 PHE A N 1
ATOM 747 C CA . PHE A 1 99 ? -5.396 -2.348 -7.119 1.00 72.00 99 PHE A CA 1
ATOM 748 C C . PHE A 1 99 ? -6.400 -2.527 -5.965 1.00 72.00 99 PHE A C 1
ATOM 750 O O . PHE A 1 99 ? -6.008 -2.537 -4.800 1.00 72.00 99 PHE A O 1
ATOM 757 N N . ASP A 1 100 ? -7.697 -2.681 -6.267 1.00 66.25 100 ASP A N 1
ATOM 758 C CA . ASP A 1 100 ? -8.848 -2.571 -5.319 1.00 66.25 100 ASP A CA 1
ATOM 759 C C . ASP A 1 100 ? -8.955 -1.258 -4.524 1.00 66.25 100 ASP A C 1
ATOM 761 O O . ASP A 1 100 ? -9.345 -1.237 -3.357 1.00 66.25 100 ASP A O 1
ATOM 765 N N . GLY A 1 101 ? -8.544 -0.128 -5.093 1.00 71.44 101 GLY A N 1
ATOM 766 C CA . GLY A 1 101 ? -8.537 1.120 -4.320 1.00 71.44 101 GLY A CA 1
ATOM 767 C C . GLY A 1 101 ? -7.432 1.172 -3.256 1.00 71.44 101 GLY A C 1
ATOM 768 O O . GLY A 1 101 ? -7.484 1.983 -2.326 1.00 71.44 101 GLY A O 1
ATOM 769 N N . HIS A 1 102 ? -6.429 0.292 -3.345 1.00 79.62 102 HIS A N 1
ATOM 770 C CA . HIS A 1 102 ? -5.229 0.319 -2.512 1.00 79.62 102 HIS A CA 1
ATOM 771 C C . HIS A 1 102 ? -3.989 0.422 -3.388 1.00 79.62 102 HIS A C 1
ATOM 773 O O . HIS A 1 102 ? -3.834 -0.306 -4.365 1.00 79.62 102 HIS A O 1
ATOM 779 N N . TRP A 1 103 ? -3.079 1.313 -3.013 1.00 90.12 103 TRP A N 1
ATOM 780 C CA . TRP A 1 103 ? -1.792 1.422 -3.684 1.00 90.12 103 TRP A CA 1
ATOM 781 C C . TRP A 1 103 ? -0.838 0.386 -3.127 1.00 90.12 103 TRP A C 1
ATOM 783 O O . TRP A 1 103 ? -0.716 0.259 -1.915 1.00 90.12 103 TRP A O 1
ATOM 793 N N . TRP A 1 104 ? -0.131 -0.324 -3.992 1.00 89.44 104 TRP A N 1
ATOM 794 C CA . TRP A 1 104 ? 0.898 -1.268 -3.568 1.00 89.44 104 TRP A CA 1
ATOM 795 C C . TRP A 1 104 ? 2.271 -0.626 -3.655 1.00 89.44 104 TRP A C 1
ATOM 797 O O . TRP A 1 104 ? 2.504 0.248 -4.491 1.00 89.44 104 TRP A O 1
ATOM 807 N N . GLY A 1 105 ? 3.188 -1.039 -2.786 1.00 91.19 105 GLY A N 1
ATOM 808 C CA . GLY A 1 105 ? 4.545 -0.517 -2.789 1.00 91.19 105 GLY A CA 1
ATOM 809 C C . GLY A 1 105 ? 5.582 -1.529 -2.337 1.00 91.19 105 GLY A C 1
ATOM 810 O O . GLY A 1 105 ? 5.306 -2.404 -1.527 1.00 91.19 105 GLY A O 1
ATOM 811 N N . VAL A 1 106 ? 6.799 -1.371 -2.843 1.00 90.88 106 VAL A N 1
ATOM 812 C CA . VAL A 1 106 ? 7.983 -2.130 -2.413 1.00 90.88 106 VAL A CA 1
ATOM 813 C C . VAL A 1 106 ? 8.908 -1.248 -1.596 1.00 90.88 106 VAL A C 1
ATOM 815 O O . VAL A 1 106 ? 8.927 -0.026 -1.762 1.00 90.88 106 VAL A O 1
ATOM 818 N N . GLN A 1 107 ? 9.703 -1.846 -0.715 1.00 89.88 107 GLN A N 1
ATOM 819 C CA . GLN A 1 107 ? 10.641 -1.106 0.123 1.00 89.88 107 GLN A CA 1
ATOM 820 C C . GLN A 1 107 ? 11.660 -0.336 -0.727 1.00 89.88 107 GLN A C 1
ATOM 822 O O . GLN A 1 107 ? 12.434 -0.912 -1.487 1.00 89.88 107 GLN A O 1
ATOM 827 N N . ALA A 1 108 ? 11.669 0.994 -0.597 1.00 86.31 108 ALA A N 1
ATOM 828 C CA . ALA A 1 108 ? 12.518 1.875 -1.402 1.00 86.31 108 ALA A CA 1
ATOM 829 C C . ALA A 1 108 ? 13.978 1.906 -0.925 1.00 86.31 108 ALA A C 1
ATOM 831 O O . ALA A 1 108 ? 14.876 2.237 -1.698 1.00 86.31 108 ALA A O 1
ATOM 832 N N . GLN A 1 109 ? 14.212 1.610 0.356 1.00 79.19 109 GLN A N 1
ATOM 833 C CA . GLN A 1 109 ? 15.533 1.634 0.978 1.00 79.19 109 GLN A CA 1
ATOM 834 C C . GLN A 1 109 ? 15.843 0.280 1.608 1.00 79.19 109 GLN A C 1
ATOM 836 O O . GLN A 1 109 ? 15.352 -0.030 2.692 1.00 79.19 109 GLN A O 1
ATOM 841 N N . SER A 1 110 ? 16.714 -0.490 0.958 1.00 65.88 110 SER A N 1
ATOM 842 C CA . SER A 1 110 ? 17.186 -1.796 1.442 1.00 65.88 110 SER A CA 1
ATOM 843 C C . SER A 1 110 ? 18.061 -1.692 2.701 1.00 65.88 110 SER A C 1
ATOM 845 O O . SER A 1 110 ? 18.350 -2.695 3.338 1.00 65.88 110 SER A O 1
ATOM 847 N N . SER A 1 111 ? 18.509 -0.482 3.063 1.00 67.12 111 SER A N 1
ATOM 848 C CA . SER A 1 111 ? 19.304 -0.230 4.270 1.00 67.12 111 SER A CA 1
ATOM 849 C C . SER A 1 111 ? 18.465 -0.059 5.539 1.00 67.12 111 SER A C 1
ATOM 851 O O . SER A 1 111 ? 19.028 -0.053 6.634 1.00 67.12 111 SER A O 1
ATOM 853 N N . ASP A 1 112 ? 17.143 0.101 5.424 1.00 71.94 112 ASP A N 1
ATOM 854 C CA . ASP A 1 112 ? 16.255 0.174 6.584 1.00 71.94 112 ASP A CA 1
ATOM 855 C C . ASP A 1 112 ? 15.939 -1.235 7.098 1.00 71.94 112 ASP A C 1
ATOM 857 O O . ASP A 1 112 ? 14.887 -1.794 6.813 1.00 71.94 112 ASP A O 1
ATOM 861 N N . THR A 1 113 ? 16.861 -1.807 7.873 1.00 75.50 113 THR A N 1
ATOM 862 C CA . THR A 1 113 ? 16.779 -3.187 8.387 1.00 75.50 113 THR A CA 1
ATOM 863 C C . THR A 1 113 ? 15.687 -3.409 9.433 1.00 75.50 113 THR A C 1
ATOM 865 O O . THR A 1 113 ? 15.487 -4.531 9.890 1.00 75.50 113 THR A O 1
ATOM 868 N N . ARG A 1 114 ? 14.963 -2.353 9.829 1.00 76.62 114 ARG A N 1
ATOM 869 C CA . ARG A 1 114 ? 13.787 -2.475 10.706 1.00 76.62 114 ARG A CA 1
ATOM 870 C C . ARG A 1 114 ? 12.626 -3.173 10.000 1.00 76.62 114 ARG A C 1
ATOM 872 O O . ARG A 1 114 ? 11.717 -3.646 10.674 1.00 76.62 114 ARG A O 1
ATOM 879 N N . PHE A 1 115 ? 12.661 -3.206 8.670 1.00 78.06 115 PHE A N 1
ATOM 880 C CA . PHE A 1 115 ? 11.692 -3.873 7.819 1.00 78.06 115 PHE A CA 1
ATOM 881 C C . PHE A 1 115 ? 12.441 -4.741 6.805 1.00 78.06 115 PHE A C 1
ATOM 883 O O . PHE A 1 115 ? 13.368 -4.259 6.158 1.00 78.06 115 PHE A O 1
ATOM 890 N N . ASP A 1 116 ? 12.029 -5.999 6.667 1.00 75.81 116 ASP A N 1
ATOM 891 C CA . ASP A 1 116 ? 12.503 -6.917 5.623 1.00 75.81 116 ASP A CA 1
ATOM 892 C C . ASP A 1 116 ? 11.325 -7.247 4.698 1.00 75.81 116 ASP A C 1
ATOM 894 O O . ASP A 1 116 ? 10.743 -8.330 4.755 1.00 75.81 116 ASP A O 1
ATOM 898 N N . LEU A 1 117 ? 10.880 -6.249 3.924 1.00 77.44 117 LEU A N 1
ATOM 899 C CA . LEU A 1 117 ? 9.755 -6.413 3.002 1.00 77.44 117 LEU A CA 1
ATOM 900 C C . LEU A 1 117 ? 10.281 -6.965 1.680 1.00 77.44 117 LEU A C 1
ATOM 902 O O . LEU A 1 117 ? 10.759 -6.215 0.827 1.00 77.44 117 LEU A O 1
ATOM 906 N N . LYS A 1 118 ? 10.201 -8.286 1.533 1.00 72.00 118 LYS A N 1
ATOM 907 C CA . LYS A 1 118 ? 10.577 -8.980 0.294 1.00 72.00 118 LYS A CA 1
ATOM 908 C C . LYS A 1 118 ? 9.502 -8.852 -0.782 1.00 72.00 118 LYS A C 1
ATOM 910 O O . LYS A 1 118 ? 9.825 -8.744 -1.959 1.00 72.00 118 LYS A O 1
ATOM 915 N N . ASP A 1 119 ? 8.246 -8.773 -0.353 1.00 74.88 119 ASP A N 1
ATOM 916 C CA . ASP A 1 119 ? 7.080 -8.693 -1.222 1.00 74.88 119 ASP A CA 1
ATOM 917 C C . ASP A 1 119 ? 6.470 -7.280 -1.248 1.00 74.88 119 ASP A C 1
ATOM 919 O O . ASP A 1 119 ? 6.629 -6.504 -0.294 1.00 74.88 119 ASP A O 1
ATOM 923 N N . PRO A 1 120 ? 5.734 -6.926 -2.318 1.00 84.12 120 PRO A N 1
ATOM 924 C CA . PRO A 1 120 ? 4.891 -5.740 -2.332 1.00 84.12 120 PRO A CA 1
ATOM 925 C C . PRO A 1 120 ? 3.898 -5.728 -1.167 1.00 84.12 120 PRO A C 1
ATOM 927 O O . PRO A 1 120 ? 3.251 -6.731 -0.874 1.00 84.12 120 PRO A O 1
ATOM 930 N N . VAL A 1 121 ? 3.726 -4.565 -0.542 1.00 85.19 121 VAL A N 1
ATOM 931 C CA . VAL A 1 121 ? 2.789 -4.364 0.568 1.00 85.19 121 VAL A CA 1
ATOM 932 C C . VAL A 1 121 ? 1.696 -3.358 0.207 1.00 85.19 121 VAL A C 1
ATOM 934 O O . VAL A 1 121 ? 1.971 -2.384 -0.506 1.00 85.19 121 VAL A O 1
ATOM 937 N N . PRO A 1 122 ? 0.462 -3.540 0.710 1.00 87.12 122 PRO A N 1
ATOM 938 C CA . PRO A 1 122 ? -0.612 -2.586 0.494 1.00 87.12 122 PRO A CA 1
ATOM 939 C C . PRO A 1 122 ? -0.407 -1.338 1.358 1.00 87.12 122 PRO A C 1
ATOM 941 O O . PRO A 1 122 ? -0.119 -1.420 2.552 1.00 87.12 122 PRO A O 1
ATOM 944 N N . VAL A 1 123 ? -0.623 -0.175 0.755 1.00 90.25 123 VAL A N 1
ATOM 945 C CA . VAL A 1 123 ? -0.581 1.145 1.380 1.00 90.25 123 VAL A CA 1
ATOM 946 C C . VAL A 1 123 ? -1.983 1.737 1.372 1.00 90.25 123 VAL A C 1
ATOM 948 O O . VAL A 1 123 ? -2.601 1.950 0.324 1.00 90.25 123 VAL A O 1
ATOM 951 N N . ARG A 1 124 ? -2.489 2.003 2.575 1.00 88.56 124 ARG A N 1
ATOM 952 C CA . ARG A 1 124 ? -3.836 2.515 2.819 1.00 88.56 124 ARG A CA 1
ATOM 953 C C . ARG A 1 124 ? -3.852 4.038 2.881 1.00 88.56 124 ARG A C 1
ATOM 955 O O . ARG A 1 124 ? -2.875 4.667 3.296 1.00 88.56 124 ARG A O 1
ATOM 962 N N . LEU A 1 125 ? -5.019 4.600 2.555 1.00 87.94 125 LEU A N 1
ATOM 963 C CA . LEU A 1 125 ? -5.321 6.037 2.638 1.00 87.94 125 LEU A CA 1
ATOM 964 C C . LEU A 1 125 ? -4.356 6.906 1.821 1.00 87.94 125 LEU A C 1
ATOM 966 O O . LEU A 1 125 ? -3.994 8.012 2.219 1.00 87.94 125 LEU A O 1
ATOM 970 N N . THR A 1 126 ? -3.911 6.380 0.684 1.00 89.69 126 THR A N 1
ATOM 971 C CA . THR A 1 126 ? -2.979 7.068 -0.201 1.00 89.69 126 THR A CA 1
ATOM 972 C C . THR A 1 126 ? -3.679 8.214 -0.924 1.00 89.69 126 THR A C 1
ATOM 974 O O . THR A 1 126 ? -4.730 8.028 -1.529 1.00 89.69 126 THR A O 1
ATOM 977 N N . GLU A 1 127 ? -3.079 9.403 -0.896 1.00 83.06 127 GLU A N 1
ATOM 978 C CA . GLU A 1 127 ? -3.614 10.583 -1.574 1.00 83.06 127 GLU A CA 1
ATOM 979 C C . GLU A 1 127 ? -2.757 10.942 -2.789 1.00 83.06 127 GLU A C 1
ATOM 981 O O . GLU A 1 127 ? -1.545 11.117 -2.661 1.00 83.06 127 GLU A O 1
ATOM 986 N N . ARG A 1 128 ? -3.397 11.127 -3.954 1.00 85.50 128 ARG A N 1
ATOM 987 C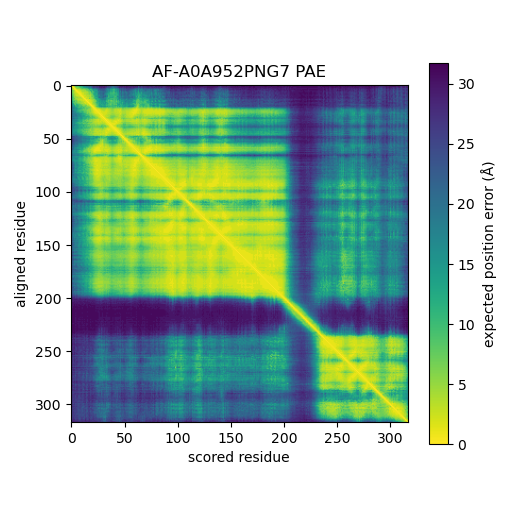 CA . ARG A 1 128 ? -2.763 11.642 -5.188 1.00 85.50 128 ARG A CA 1
ATOM 988 C C . ARG A 1 128 ? -1.507 10.866 -5.622 1.00 85.50 128 ARG A C 1
ATOM 990 O O . ARG A 1 128 ? -0.557 11.467 -6.118 1.00 85.50 128 ARG A O 1
ATOM 997 N N . ALA A 1 129 ? -1.513 9.549 -5.442 1.00 90.62 129 ALA A N 1
ATOM 998 C CA . ALA A 1 129 ? -0.387 8.699 -5.799 1.00 90.62 129 ALA A CA 1
ATOM 999 C C . ALA A 1 129 ? -0.270 8.421 -7.301 1.00 90.62 129 ALA A C 1
ATOM 1001 O O . ALA A 1 129 ? -1.243 8.477 -8.053 1.00 90.62 129 ALA A O 1
ATOM 1002 N N . ALA A 1 130 ? 0.950 8.084 -7.713 1.00 92.88 130 ALA A N 1
ATOM 1003 C CA . ALA A 1 130 ? 1.269 7.570 -9.035 1.00 92.88 130 ALA A CA 1
ATOM 1004 C C . ALA A 1 130 ? 2.322 6.454 -8.953 1.00 92.88 130 ALA A C 1
ATOM 1006 O O . ALA A 1 130 ? 3.157 6.431 -8.045 1.00 92.88 130 ALA A O 1
ATOM 1007 N N . SER A 1 131 ? 2.348 5.574 -9.957 1.00 93.94 131 SER A N 1
ATOM 1008 C CA . SER A 1 131 ? 3.368 4.527 -10.094 1.00 93.94 131 SER A CA 1
ATOM 1009 C C . SER A 1 131 ? 4.781 5.101 -10.047 1.00 93.94 131 SER A C 1
ATOM 1011 O O . SER A 1 131 ? 5.041 6.171 -10.603 1.00 93.94 131 SER A O 1
ATOM 1013 N N . PHE A 1 132 ? 5.696 4.381 -9.404 1.00 95.50 132 PHE A N 1
ATOM 1014 C CA . PHE A 1 132 ? 7.098 4.738 -9.148 1.00 95.50 132 PHE A CA 1
ATOM 1015 C C . PHE A 1 132 ? 7.324 5.939 -8.234 1.00 95.50 132 PHE A C 1
ATOM 1017 O O . PHE A 1 132 ? 8.466 6.344 -8.006 1.00 95.50 132 PHE A O 1
ATOM 1024 N N . GLN A 1 133 ? 6.265 6.543 -7.701 1.00 94.25 133 GLN A N 1
ATOM 1025 C CA . GLN A 1 133 ? 6.419 7.609 -6.731 1.00 94.25 133 GLN A CA 1
ATOM 1026 C C . GLN A 1 133 ? 6.942 7.034 -5.415 1.00 94.25 133 GLN A C 1
ATOM 1028 O O . GLN A 1 133 ? 6.397 6.068 -4.881 1.00 94.25 133 GLN A O 1
ATOM 1033 N N . GLN A 1 134 ? 7.999 7.638 -4.873 1.00 94.44 134 GLN A N 1
ATOM 1034 C CA . GLN A 1 134 ? 8.455 7.292 -3.534 1.00 94.44 134 GLN A CA 1
ATOM 1035 C C . GLN A 1 134 ? 7.636 8.036 -2.488 1.00 94.44 134 GLN A C 1
ATOM 1037 O O . GLN A 1 134 ? 7.457 9.254 -2.562 1.00 94.44 134 GLN A O 1
ATOM 1042 N N . ILE A 1 135 ? 7.198 7.305 -1.473 1.00 95.06 135 ILE A N 1
ATOM 1043 C CA . ILE A 1 135 ? 6.414 7.818 -0.357 1.00 95.06 135 ILE A CA 1
ATOM 1044 C C . ILE A 1 135 ? 7.063 7.443 0.975 1.00 95.06 135 ILE A C 1
ATOM 1046 O O . ILE A 1 135 ? 7.911 6.547 1.067 1.00 95.06 135 ILE A O 1
ATOM 1050 N N . PHE A 1 136 ? 6.634 8.131 2.024 1.00 94.50 136 PHE A N 1
ATOM 1051 C CA . PHE A 1 136 ? 6.767 7.672 3.394 1.00 94.50 136 PHE A CA 1
ATOM 1052 C C . PHE A 1 136 ? 5.437 7.088 3.855 1.00 94.50 136 PHE A C 1
ATOM 1054 O O . PHE A 1 136 ? 4.394 7.737 3.744 1.00 94.50 136 PHE A O 1
ATOM 1061 N N . ALA A 1 137 ? 5.504 5.884 4.410 1.00 94.69 137 ALA A N 1
ATOM 1062 C CA . ALA A 1 137 ? 4.394 5.230 5.078 1.00 94.69 137 ALA A CA 1
ATOM 1063 C C . ALA A 1 137 ? 4.734 4.967 6.551 1.00 94.69 137 ALA A C 1
ATOM 1065 O O . ALA A 1 137 ? 5.899 5.012 6.970 1.00 94.69 137 ALA A O 1
ATOM 1066 N N . ARG A 1 138 ? 3.699 4.724 7.349 1.00 92.31 138 ARG A N 1
ATOM 1067 C CA . ARG A 1 138 ? 3.789 4.380 8.767 1.00 92.31 138 ARG A CA 1
ATOM 1068 C C . ARG A 1 138 ? 3.224 2.999 9.001 1.00 92.31 138 ARG A C 1
ATOM 1070 O O . ARG A 1 138 ? 2.152 2.699 8.493 1.00 92.31 138 ARG A O 1
ATOM 1077 N N . PHE A 1 139 ? 3.946 2.187 9.760 1.00 87.44 139 PHE A N 1
ATOM 1078 C CA . PHE A 1 139 ? 3.533 0.825 10.066 1.00 87.44 139 PHE A CA 1
ATOM 1079 C C . PHE A 1 139 ? 3.027 0.735 11.501 1.00 87.44 139 PHE A C 1
ATOM 1081 O O . PHE A 1 139 ? 3.757 1.074 12.432 1.00 87.44 139 PHE A O 1
ATOM 1088 N N . ASP A 1 140 ? 1.790 0.281 11.680 1.00 77.50 140 ASP A N 1
ATOM 1089 C CA . ASP A 1 140 ? 1.169 0.125 13.002 1.00 77.50 140 ASP A CA 1
ATOM 1090 C C . ASP A 1 140 ? 1.319 -1.285 13.598 1.00 77.50 140 ASP A C 1
ATOM 1092 O O . ASP A 1 140 ? 0.854 -1.536 14.708 1.00 77.50 140 ASP A O 1
ATOM 1096 N N . GLY A 1 141 ? 1.985 -2.195 12.880 1.00 74.06 141 GLY A N 1
ATOM 1097 C CA . GLY A 1 141 ? 2.079 -3.614 13.226 1.00 74.06 141 GLY A CA 1
ATOM 1098 C C . GLY A 1 141 ? 1.265 -4.529 12.309 1.00 74.06 141 GLY A C 1
ATOM 1099 O O . GLY A 1 141 ? 1.560 -5.717 12.258 1.00 74.06 141 GLY A O 1
ATOM 1100 N N . SER A 1 142 ? 0.296 -3.994 11.558 1.00 73.19 142 SER A N 1
ATOM 1101 C CA . SER A 1 142 ? -0.498 -4.755 10.580 1.00 73.19 142 SER A CA 1
ATOM 1102 C C . SER A 1 142 ? -0.590 -4.087 9.208 1.00 73.19 142 SER A C 1
ATOM 1104 O O . SER A 1 142 ? -0.595 -4.764 8.186 1.00 73.19 142 SER A O 1
ATOM 1106 N N . SER A 1 143 ? -0.668 -2.758 9.170 1.00 82.31 143 SER A N 1
ATOM 1107 C CA . SER A 1 143 ? -1.022 -1.986 7.984 1.00 82.31 143 SER A CA 1
ATOM 1108 C C . SER A 1 143 ? -0.017 -0.869 7.744 1.00 82.31 143 SER A C 1
ATOM 1110 O O . SER A 1 143 ? 0.520 -0.269 8.681 1.00 82.31 143 SER A O 1
ATOM 1112 N N . PHE A 1 144 ? 0.216 -0.565 6.466 1.00 89.69 144 PHE A N 1
ATOM 1113 C CA . PHE A 1 144 ? 0.995 0.594 6.050 1.00 89.69 144 PHE A CA 1
ATOM 1114 C C . PHE A 1 144 ? 0.061 1.755 5.718 1.00 89.69 144 PHE A C 1
ATOM 1116 O O . PHE A 1 144 ? -0.749 1.682 4.796 1.00 89.69 144 PHE A O 1
ATOM 1123 N N . TRP A 1 145 ? 0.200 2.847 6.461 1.00 90.75 145 TRP A N 1
ATOM 1124 C CA . TRP A 1 145 ? -0.581 4.067 6.294 1.00 90.75 145 TRP A CA 1
ATOM 1125 C C . TRP A 1 145 ? 0.233 5.111 5.544 1.00 90.75 145 TRP A C 1
ATOM 1127 O O . TRP A 1 145 ? 1.355 5.430 5.948 1.00 90.75 145 TRP A O 1
ATOM 1137 N N . TYR A 1 146 ? -0.322 5.661 4.467 1.00 94.06 146 TYR A N 1
ATOM 1138 C CA . TYR A 1 146 ? 0.302 6.766 3.751 1.00 94.06 146 TYR A CA 1
ATOM 1139 C C . TYR A 1 146 ? 0.512 7.973 4.679 1.00 94.06 146 TYR A C 1
ATOM 1141 O O . TYR A 1 146 ? -0.387 8.374 5.416 1.00 94.06 146 TYR A O 1
ATOM 1149 N N . GLN A 1 147 ? 1.714 8.557 4.648 1.00 93.94 147 GLN A N 1
ATOM 1150 C CA . GLN A 1 147 ? 2.007 9.806 5.349 1.00 93.94 147 GLN A CA 1
ATOM 1151 C C . GLN A 1 147 ? 2.165 10.967 4.368 1.00 93.94 147 GLN A C 1
ATOM 1153 O O . GLN A 1 147 ? 1.500 11.991 4.505 1.00 93.94 147 GLN A O 1
ATOM 1158 N N . CYS A 1 148 ? 3.121 10.855 3.445 1.00 93.50 148 CYS A N 1
ATOM 1159 C CA . CYS A 1 148 ? 3.420 11.892 2.463 1.00 93.50 148 CYS A CA 1
ATOM 1160 C C . CYS A 1 148 ? 4.371 11.386 1.374 1.00 93.50 148 CYS A C 1
ATOM 1162 O O . CYS A 1 148 ? 5.042 10.366 1.523 1.00 93.50 148 CYS A O 1
ATOM 1164 N N . GLU A 1 149 ? 4.492 12.156 0.298 1.00 94.06 149 GLU A N 1
ATOM 1165 C CA . GLU A 1 149 ? 5.483 11.934 -0.753 1.00 94.06 149 GLU A CA 1
ATOM 1166 C C . GLU A 1 149 ? 6.919 12.181 -0.260 1.00 94.06 149 GLU A C 1
ATOM 1168 O O . GLU A 1 149 ? 7.212 13.160 0.441 1.00 94.06 149 GLU A O 1
ATOM 1173 N N . ASN A 1 150 ? 7.860 11.344 -0.701 1.00 92.44 150 ASN A N 1
ATOM 1174 C CA . ASN A 1 150 ? 9.281 11.571 -0.483 1.00 92.44 150 ASN A CA 1
ATOM 1175 C C . ASN A 1 150 ? 9.814 12.618 -1.473 1.00 92.44 150 ASN A C 1
ATOM 1177 O O . ASN A 1 150 ? 10.422 12.296 -2.492 1.00 92.44 150 ASN A O 1
ATOM 1181 N N . ARG A 1 151 ? 9.652 13.899 -1.128 1.00 89.31 151 ARG A N 1
ATOM 1182 C CA . ARG A 1 151 ? 10.106 15.044 -1.945 1.00 89.31 151 ARG A CA 1
ATOM 1183 C C . ARG A 1 151 ? 11.618 15.115 -2.188 1.00 89.31 151 ARG A C 1
ATOM 1185 O O . ARG A 1 151 ? 12.066 15.970 -2.943 1.00 89.31 151 ARG A O 1
ATOM 1192 N N . ARG A 1 152 ? 12.418 14.271 -1.528 1.00 90.00 152 ARG A N 1
ATOM 1193 C CA . ARG A 1 152 ? 13.863 14.178 -1.788 1.00 90.00 152 ARG A CA 1
ATOM 1194 C C . ARG A 1 152 ? 14.174 13.345 -3.026 1.00 90.00 152 ARG A C 1
ATOM 1196 O O . ARG A 1 152 ? 15.292 13.424 -3.527 1.00 90.00 152 ARG A O 1
ATOM 1203 N N . ARG A 1 153 ? 13.228 12.524 -3.489 1.00 91.94 153 ARG A N 1
ATOM 1204 C CA . ARG A 1 153 ? 13.394 11.734 -4.704 1.00 91.94 153 ARG A CA 1
ATOM 1205 C C . ARG A 1 153 ? 13.050 12.581 -5.922 1.00 91.94 153 ARG A C 1
ATOM 1207 O O . ARG A 1 153 ? 12.033 13.266 -5.923 1.00 91.94 153 ARG A O 1
ATOM 1214 N N . ASP A 1 154 ? 13.891 12.515 -6.951 1.00 92.19 154 ASP A N 1
ATOM 1215 C CA . ASP A 1 154 ? 13.654 13.222 -8.208 1.00 92.19 154 ASP A CA 1
ATOM 1216 C C . ASP A 1 154 ? 12.413 12.642 -8.925 1.00 92.19 154 ASP A C 1
ATOM 1218 O O . ASP A 1 154 ? 12.440 11.480 -9.350 1.00 92.19 154 ASP A O 1
ATOM 1222 N N . PRO A 1 155 ? 11.327 13.422 -9.098 1.00 91.25 155 PRO A N 1
ATOM 1223 C CA . PRO A 1 155 ? 10.112 12.951 -9.760 1.00 91.25 155 PRO A CA 1
ATOM 1224 C C . PRO A 1 155 ? 10.310 12.642 -11.254 1.00 91.25 155 PRO A C 1
ATOM 1226 O O . PRO A 1 155 ? 9.477 11.951 -11.849 1.00 91.25 155 PRO A O 1
ATOM 1229 N N . VAL A 1 156 ? 11.393 13.123 -11.878 1.00 94.81 156 VAL A N 1
ATOM 1230 C CA . VAL A 1 156 ? 11.727 12.819 -13.278 1.00 94.81 156 VAL A CA 1
ATOM 1231 C C . VAL A 1 156 ? 12.028 11.333 -13.459 1.00 94.81 156 VAL A C 1
ATOM 1233 O O . VAL A 1 156 ? 11.677 10.770 -14.492 1.00 94.81 156 VAL A O 1
ATOM 1236 N N . ILE A 1 157 ? 12.620 10.674 -12.460 1.00 94.94 157 ILE A N 1
ATOM 1237 C CA . ILE A 1 157 ? 12.928 9.239 -12.525 1.00 94.94 157 ILE A CA 1
ATOM 1238 C C . ILE A 1 157 ? 11.634 8.427 -12.623 1.00 94.94 157 ILE A C 1
ATOM 1240 O O . ILE A 1 157 ? 11.483 7.624 -13.540 1.00 94.94 157 ILE A O 1
ATOM 1244 N N . ALA A 1 158 ? 10.657 8.718 -11.758 1.00 94.81 158 ALA A N 1
ATOM 1245 C CA . ALA A 1 158 ? 9.341 8.081 -11.798 1.00 94.81 158 ALA A CA 1
ATOM 1246 C C . ALA A 1 158 ? 8.626 8.310 -13.141 1.00 94.81 158 ALA A C 1
ATOM 1248 O O . ALA A 1 158 ? 7.971 7.412 -13.663 1.00 94.81 158 ALA A O 1
ATOM 1249 N N . ARG A 1 159 ? 8.772 9.505 -13.734 1.00 95.94 159 ARG A N 1
ATOM 1250 C CA . ARG A 1 159 ? 8.234 9.793 -15.071 1.00 95.94 159 ARG A CA 1
ATOM 1251 C C . ARG A 1 159 ? 8.907 8.948 -16.151 1.00 95.94 159 ARG A C 1
ATOM 1253 O O . ARG A 1 159 ? 8.197 8.340 -16.935 1.00 95.94 159 ARG A O 1
ATOM 1260 N N . LYS A 1 160 ? 10.239 8.852 -16.150 1.00 97.31 160 LYS A N 1
ATOM 1261 C CA . LYS A 1 160 ? 10.986 8.034 -17.120 1.00 97.31 160 LYS A CA 1
ATOM 1262 C C . LYS A 1 160 ? 10.599 6.558 -17.061 1.00 97.31 160 LYS A C 1
ATOM 1264 O O . LYS A 1 160 ? 10.541 5.921 -18.103 1.00 97.31 160 LYS A O 1
ATOM 1269 N N . PHE A 1 161 ? 10.323 6.023 -15.871 1.00 97.12 161 PHE A N 1
ATOM 1270 C CA . PHE A 1 161 ? 9.819 4.656 -15.738 1.00 97.12 161 PHE A CA 1
ATOM 1271 C C . PHE A 1 161 ? 8.435 4.484 -16.366 1.00 97.12 161 PHE A C 1
ATOM 1273 O O . PHE A 1 161 ? 8.222 3.516 -17.086 1.00 97.12 161 PHE A O 1
ATOM 1280 N N . ARG A 1 162 ? 7.516 5.437 -16.165 1.00 96.25 162 ARG A N 1
ATOM 1281 C CA . ARG A 1 162 ? 6.211 5.417 -16.846 1.00 96.25 162 ARG A CA 1
ATOM 1282 C C . ARG A 1 162 ? 6.366 5.519 -18.363 1.00 96.25 162 ARG A C 1
ATOM 1284 O O . ARG A 1 162 ? 5.825 4.681 -19.064 1.00 96.25 162 ARG A O 1
ATOM 1291 N N . ASP A 1 163 ? 7.203 6.435 -18.851 1.00 97.00 163 ASP A N 1
ATOM 1292 C CA . ASP A 1 163 ? 7.484 6.568 -20.287 1.00 97.00 163 ASP A CA 1
ATOM 1293 C C . ASP A 1 163 ? 8.099 5.285 -20.885 1.00 97.00 163 ASP A C 1
ATOM 1295 O O . ASP A 1 163 ? 7.883 4.982 -22.056 1.00 97.00 163 ASP A O 1
ATOM 1299 N N . ALA A 1 164 ? 8.899 4.544 -20.107 1.00 96.75 164 ALA A N 1
ATOM 1300 C CA . ALA A 1 164 ? 9.464 3.261 -20.518 1.00 96.75 164 ALA A CA 1
ATOM 1301 C C . ALA A 1 164 ? 8.419 2.136 -20.512 1.00 96.75 164 ALA A C 1
ATOM 1303 O O . ALA A 1 164 ? 8.459 1.288 -21.397 1.00 96.75 164 ALA A O 1
ATOM 1304 N N . LEU A 1 165 ? 7.490 2.120 -19.546 1.00 95.06 165 LEU A N 1
ATOM 1305 C CA . LEU A 1 165 ? 6.346 1.200 -19.560 1.00 95.06 165 LEU A CA 1
ATOM 1306 C C . LEU A 1 165 ? 5.433 1.473 -20.755 1.00 95.06 165 LEU A C 1
ATOM 1308 O O . LEU A 1 165 ? 4.990 0.537 -21.393 1.00 95.06 165 LEU A O 1
ATOM 1312 N N . ASP A 1 166 ? 5.175 2.739 -21.082 1.00 95.44 166 ASP A N 1
ATOM 1313 C CA . ASP A 1 166 ? 4.305 3.115 -22.205 1.00 95.44 166 ASP A CA 1
ATOM 1314 C C . ASP A 1 166 ? 4.906 2.757 -23.579 1.00 95.44 166 ASP A C 1
ATOM 1316 O O . ASP A 1 166 ? 4.226 2.830 -24.600 1.00 95.44 166 ASP A O 1
ATOM 1320 N N . ARG A 1 167 ? 6.197 2.405 -23.618 1.00 95.94 167 ARG A N 1
ATOM 1321 C CA . ARG A 1 167 ? 6.921 1.943 -24.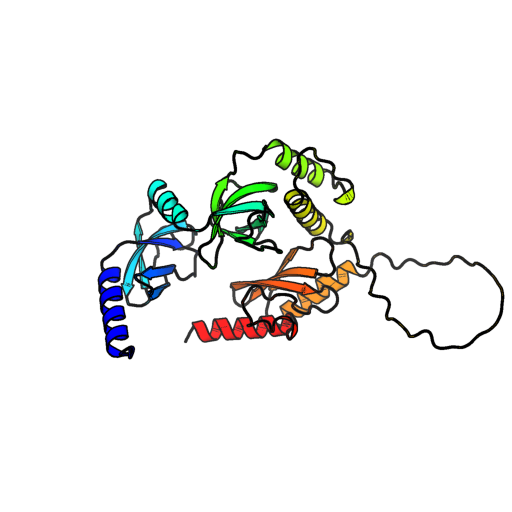811 1.00 95.94 167 ARG A CA 1
ATOM 1322 C C . ARG A 1 167 ? 7.254 0.452 -24.765 1.00 95.94 167 ARG A C 1
ATOM 1324 O O . ARG A 1 167 ? 8.025 0.008 -25.611 1.00 95.94 167 ARG A O 1
ATOM 1331 N N . ASP A 1 168 ? 6.745 -0.271 -23.768 1.00 93.50 168 ASP A N 1
ATOM 1332 C CA . ASP A 1 168 ? 6.985 -1.700 -23.554 1.00 93.50 168 ASP A CA 1
ATOM 1333 C C . ASP A 1 168 ? 8.481 -2.079 -23.580 1.00 93.50 168 ASP A C 1
ATOM 1335 O O . ASP A 1 168 ? 8.886 -3.087 -24.159 1.00 93.50 168 ASP A O 1
ATOM 1339 N N . VAL A 1 169 ? 9.335 -1.257 -22.956 1.00 94.50 169 VAL A N 1
ATOM 1340 C CA . VAL A 1 169 ? 10.774 -1.553 -22.852 1.00 94.50 169 VAL A CA 1
ATOM 1341 C C . VAL A 1 169 ? 10.988 -2.747 -21.917 1.00 94.50 169 VAL A C 1
ATOM 1343 O O . VAL A 1 169 ? 10.506 -2.750 -20.789 1.00 94.50 169 VAL A O 1
ATOM 1346 N N . LEU A 1 170 ? 11.755 -3.753 -22.343 1.00 90.25 170 LEU A N 1
ATOM 1347 C CA . LEU A 1 170 ? 12.023 -4.921 -21.500 1.00 90.25 170 LEU A CA 1
ATOM 1348 C C . LEU A 1 170 ? 12.745 -4.517 -20.197 1.00 90.25 170 LEU A C 1
ATOM 1350 O O . LEU A 1 170 ? 13.639 -3.665 -20.245 1.00 90.25 170 LEU A O 1
ATOM 1354 N N . PRO A 1 171 ? 12.442 -5.144 -19.040 1.00 90.69 171 PRO A N 1
ATOM 1355 C CA . PRO A 1 171 ? 13.074 -4.807 -17.759 1.00 90.69 171 PRO A CA 1
ATOM 1356 C C . PRO A 1 171 ? 14.608 -4.805 -17.809 1.00 90.69 171 PRO A C 1
ATOM 1358 O O . PRO A 1 171 ? 15.248 -3.901 -17.269 1.00 90.69 171 PRO A O 1
ATOM 1361 N N . ASP A 1 172 ? 15.195 -5.757 -18.536 1.00 87.62 172 ASP A N 1
ATOM 1362 C CA . ASP A 1 172 ? 16.646 -5.889 -18.692 1.00 87.62 172 ASP A CA 1
ATOM 1363 C C . ASP A 1 172 ? 17.264 -4.829 -19.610 1.00 87.62 172 ASP A C 1
ATOM 1365 O O . ASP A 1 172 ? 18.480 -4.628 -19.583 1.00 87.62 172 ASP A O 1
ATOM 1369 N N . GLU A 1 173 ? 16.458 -4.101 -20.381 1.00 91.19 173 GLU A N 1
ATOM 1370 C CA . GLU A 1 173 ? 16.878 -3.023 -21.282 1.00 91.19 173 GLU A CA 1
ATOM 1371 C C . GLU A 1 173 ? 16.654 -1.629 -20.680 1.00 91.19 173 GLU A C 1
ATOM 1373 O O . GLU A 1 173 ? 17.231 -0.646 -21.154 1.00 91.19 173 GLU A O 1
ATOM 1378 N N . VAL A 1 174 ? 15.881 -1.515 -19.594 1.00 93.00 174 VAL A N 1
ATOM 1379 C CA . VAL A 1 174 ? 15.644 -0.228 -18.934 1.00 93.00 174 VAL A CA 1
ATOM 1380 C C . VAL A 1 174 ? 16.946 0.327 -18.363 1.00 93.00 174 VAL A C 1
ATOM 1382 O O . VAL A 1 174 ? 17.602 -0.262 -17.501 1.00 93.00 174 VAL A O 1
ATOM 1385 N N . ARG A 1 175 ? 17.330 1.515 -18.838 1.00 92.06 175 ARG A N 1
ATOM 1386 C CA . ARG A 1 175 ? 18.503 2.260 -18.363 1.00 92.06 175 ARG A CA 1
ATOM 1387 C C . ARG A 1 175 ? 18.093 3.678 -17.989 1.00 92.06 175 ARG A C 1
ATOM 1389 O O . ARG A 1 175 ? 18.049 4.576 -18.827 1.00 92.06 175 ARG A O 1
ATOM 1396 N N . ILE A 1 176 ? 17.803 3.892 -16.707 1.00 94.31 176 ILE A N 1
ATOM 1397 C CA . ILE A 1 176 ? 17.461 5.210 -16.160 1.00 94.31 176 ILE A CA 1
ATOM 1398 C C . ILE A 1 176 ? 18.542 5.625 -15.166 1.00 94.31 176 ILE A C 1
ATOM 1400 O O . ILE A 1 176 ? 18.735 4.998 -14.128 1.00 94.31 176 ILE A O 1
ATOM 1404 N N . SER A 1 177 ? 19.258 6.704 -15.487 1.00 93.62 177 SER A N 1
ATOM 1405 C CA . SER A 1 177 ? 20.281 7.248 -14.591 1.00 93.62 177 SER A CA 1
ATOM 1406 C C . SER A 1 177 ? 19.674 7.639 -13.242 1.00 93.62 177 SER A C 1
ATOM 1408 O O . SER A 1 177 ? 18.658 8.336 -13.191 1.00 93.62 177 SER A O 1
ATOM 1410 N N . GLY A 1 178 ? 20.304 7.177 -12.161 1.00 90.88 178 GLY A N 1
ATOM 1411 C CA . GLY A 1 178 ? 19.871 7.421 -10.788 1.00 90.88 178 GLY A CA 1
ATOM 1412 C C . GLY A 1 178 ? 18.766 6.495 -10.279 1.00 90.88 178 GLY A C 1
ATOM 1413 O O . GLY A 1 178 ? 18.377 6.661 -9.122 1.00 90.88 178 GLY A O 1
ATOM 1414 N N . ALA A 1 179 ? 18.267 5.550 -11.087 1.00 92.56 179 ALA A N 1
ATOM 1415 C CA . ALA A 1 179 ? 17.298 4.539 -10.660 1.00 92.56 179 ALA A CA 1
ATOM 1416 C C . ALA A 1 179 ? 17.850 3.655 -9.532 1.00 92.56 179 ALA A C 1
ATOM 1418 O O . ALA A 1 179 ? 19.028 3.291 -9.539 1.00 92.56 179 ALA A O 1
ATOM 1419 N N . THR A 1 180 ? 17.002 3.313 -8.563 1.00 90.19 180 THR A N 1
ATOM 1420 C CA . THR A 1 180 ? 17.370 2.372 -7.496 1.00 90.19 180 THR A CA 1
ATOM 1421 C C . THR A 1 180 ? 17.008 0.932 -7.877 1.00 90.19 180 THR A C 1
ATOM 1423 O O . THR A 1 180 ? 16.107 0.726 -8.695 1.00 90.19 180 THR A O 1
ATOM 1426 N N . PRO A 1 181 ? 17.641 -0.084 -7.258 1.00 86.62 181 PRO A N 1
ATOM 1427 C CA . PRO A 1 181 ? 17.233 -1.478 -7.433 1.00 86.62 181 PRO A CA 1
ATOM 1428 C C . PRO A 1 181 ? 15.748 -1.712 -7.127 1.00 86.62 181 PRO A C 1
ATOM 1430 O O . PRO A 1 181 ? 15.077 -2.402 -7.883 1.00 86.62 181 PRO A O 1
ATOM 1433 N N . SER A 1 182 ? 15.206 -1.077 -6.082 1.00 86.38 182 SER A N 1
ATOM 1434 C CA . SER A 1 182 ? 13.784 -1.184 -5.730 1.00 86.38 182 SER A CA 1
ATOM 1435 C C . SER A 1 182 ? 12.849 -0.605 -6.792 1.00 86.38 182 SER A C 1
ATOM 1437 O O . SER A 1 182 ? 11.752 -1.114 -6.984 1.00 86.38 182 SER A O 1
ATOM 1439 N N . GLU A 1 183 ? 13.253 0.456 -7.493 1.00 92.31 183 GLU A N 1
ATOM 1440 C CA . GLU A 1 183 ? 12.451 1.019 -8.585 1.00 92.31 183 GLU A CA 1
ATOM 1441 C C . GLU A 1 183 ? 12.522 0.159 -9.847 1.00 92.31 183 GLU A C 1
ATOM 1443 O O . GLU A 1 183 ? 11.511 -0.009 -10.521 1.00 92.31 183 GLU A O 1
ATOM 1448 N N . LEU A 1 184 ? 13.688 -0.425 -10.145 1.00 91.38 184 LEU A N 1
ATOM 1449 C CA . LEU A 1 184 ? 13.824 -1.419 -11.215 1.00 91.38 184 LEU A CA 1
ATOM 1450 C C . LEU A 1 184 ? 12.993 -2.672 -10.912 1.00 91.38 184 LEU A C 1
ATOM 1452 O O . LEU A 1 184 ? 12.347 -3.213 -11.803 1.00 91.38 184 LEU A O 1
ATOM 1456 N N . PHE A 1 185 ? 12.952 -3.094 -9.648 1.00 87.50 185 PHE A N 1
ATOM 1457 C CA . PHE A 1 185 ? 12.095 -4.182 -9.188 1.00 87.50 185 PHE A CA 1
ATOM 1458 C C . PHE A 1 185 ? 10.607 -3.837 -9.330 1.00 87.50 185 PHE A C 1
ATOM 1460 O O . PHE A 1 185 ? 9.855 -4.605 -9.924 1.00 87.50 185 PHE A O 1
ATOM 1467 N N . ALA A 1 186 ? 10.191 -2.644 -8.888 1.00 90.56 186 ALA A N 1
ATOM 1468 C CA . ALA A 1 186 ? 8.834 -2.145 -9.115 1.00 90.56 186 ALA A CA 1
ATOM 1469 C C . ALA A 1 186 ? 8.484 -2.111 -10.612 1.00 90.56 186 ALA A C 1
ATOM 1471 O O . ALA A 1 186 ? 7.370 -2.456 -10.992 1.00 90.56 186 ALA A O 1
ATOM 1472 N N . TYR A 1 187 ? 9.436 -1.731 -11.470 1.00 93.44 187 TYR A N 1
ATOM 1473 C CA . TYR A 1 187 ? 9.234 -1.711 -12.919 1.00 93.44 187 TYR A CA 1
ATOM 1474 C C . TYR A 1 187 ? 9.003 -3.111 -13.466 1.00 93.44 187 TYR A C 1
ATOM 1476 O O . TYR A 1 187 ? 8.048 -3.321 -14.207 1.00 93.44 187 TYR A O 1
ATOM 1484 N N . ARG A 1 188 ? 9.841 -4.065 -13.054 1.00 89.81 188 ARG A N 1
ATOM 1485 C CA . ARG A 1 188 ? 9.740 -5.470 -13.448 1.00 89.81 188 ARG A CA 1
ATOM 1486 C C . ARG A 1 188 ? 8.377 -6.062 -13.087 1.00 89.81 188 ARG A C 1
ATOM 1488 O O . ARG A 1 188 ? 7.761 -6.696 -13.936 1.00 89.81 188 ARG A O 1
ATOM 1495 N N . ILE A 1 189 ? 7.881 -5.770 -11.881 1.00 84.94 189 ILE A N 1
ATOM 1496 C CA . ILE A 1 189 ? 6.547 -6.191 -11.429 1.00 84.94 189 ILE A CA 1
ATOM 1497 C C . ILE A 1 189 ? 5.450 -5.656 -12.357 1.00 84.94 189 ILE A C 1
ATOM 1499 O O . ILE A 1 189 ? 4.628 -6.427 -12.848 1.00 84.94 189 ILE A O 1
ATOM 1503 N N . ILE A 1 190 ? 5.431 -4.345 -12.622 1.00 89.31 190 ILE A N 1
ATOM 1504 C CA . ILE A 1 190 ? 4.375 -3.750 -13.460 1.00 89.31 190 ILE A CA 1
ATOM 1505 C C . ILE A 1 190 ? 4.478 -4.256 -14.899 1.00 89.31 190 ILE A C 1
ATOM 1507 O O . ILE A 1 190 ? 3.459 -4.539 -15.524 1.00 89.31 190 ILE A O 1
ATOM 1511 N N . PHE A 1 191 ? 5.697 -4.387 -15.426 1.00 88.69 191 PHE A N 1
ATOM 1512 C CA . PHE A 1 191 ? 5.924 -4.869 -16.782 1.00 88.69 191 PHE A CA 1
ATOM 1513 C C . PHE A 1 191 ? 5.362 -6.283 -16.973 1.00 88.69 191 PHE A C 1
ATOM 1515 O O . PHE A 1 191 ? 4.558 -6.493 -17.876 1.00 88.69 191 PHE A O 1
ATOM 1522 N N . PHE A 1 192 ? 5.704 -7.238 -16.103 1.00 83.62 192 PHE A N 1
ATOM 1523 C CA . PHE A 1 192 ? 5.207 -8.614 -16.233 1.00 83.62 192 PHE A CA 1
ATOM 1524 C C . PHE A 1 192 ? 3.737 -8.781 -15.838 1.00 83.62 192 PHE A C 1
ATOM 1526 O O . PHE A 1 192 ? 3.082 -9.687 -16.342 1.00 83.62 192 PHE A O 1
ATOM 1533 N N . SER A 1 193 ? 3.181 -7.883 -15.020 1.00 79.56 193 SER A N 1
ATOM 1534 C CA . SER A 1 193 ? 1.726 -7.798 -14.814 1.00 79.56 193 SER A CA 1
ATOM 1535 C C . SER A 1 193 ? 0.987 -7.452 -16.121 1.00 79.56 193 SER A C 1
ATOM 1537 O O . SER A 1 193 ? -0.081 -7.999 -16.404 1.00 79.56 193 SER A O 1
ATOM 1539 N N . ARG A 1 194 ? 1.579 -6.593 -16.968 1.00 83.31 194 ARG A N 1
ATOM 1540 C CA . ARG A 1 194 ? 1.038 -6.225 -18.294 1.00 83.31 194 ARG A CA 1
ATOM 1541 C C . ARG A 1 194 ? 1.359 -7.240 -19.393 1.00 83.31 194 ARG A C 1
ATOM 1543 O O . ARG A 1 194 ? 0.546 -7.409 -20.298 1.00 83.31 194 ARG A O 1
ATOM 1550 N N . HIS A 1 195 ? 2.513 -7.897 -19.294 1.00 79.62 195 HIS A N 1
ATOM 1551 C CA . HIS A 1 195 ? 3.042 -8.857 -20.267 1.00 79.62 195 HIS A CA 1
ATOM 1552 C C . HIS A 1 195 ? 3.341 -10.210 -19.615 1.00 79.62 195 HIS A C 1
ATOM 1554 O O . HIS A 1 195 ? 4.506 -10.626 -19.552 1.00 79.62 195 HIS A O 1
ATOM 1560 N N . PRO A 1 196 ? 2.322 -10.917 -19.098 1.00 71.62 196 PRO A N 1
ATOM 1561 C CA . PRO A 1 196 ? 2.538 -12.196 -18.434 1.00 71.62 196 PRO A CA 1
ATOM 1562 C C . PRO A 1 196 ? 3.192 -13.225 -19.364 1.00 71.62 196 PRO A C 1
ATOM 1564 O O . PRO A 1 196 ? 3.951 -14.075 -18.911 1.00 71.62 196 PRO A O 1
ATOM 1567 N N . GLU A 1 197 ? 2.958 -13.136 -20.676 1.00 73.56 197 GLU A N 1
ATOM 1568 C CA . GLU A 1 197 ? 3.556 -14.000 -21.699 1.00 73.56 197 GLU A CA 1
ATOM 1569 C C . GLU A 1 197 ? 5.077 -13.865 -21.834 1.00 73.56 197 GLU A C 1
ATOM 1571 O O . GLU A 1 197 ? 5.718 -14.761 -22.383 1.00 73.56 197 GLU A O 1
ATOM 1576 N N . LEU A 1 198 ? 5.644 -12.756 -21.355 1.00 74.19 198 LEU A N 1
ATOM 1577 C CA . LEU A 1 198 ? 7.078 -12.477 -21.385 1.00 74.19 198 LEU A CA 1
ATOM 1578 C C . LEU A 1 198 ? 7.763 -12.782 -20.049 1.00 74.19 198 LEU A C 1
ATOM 1580 O O . LEU A 1 198 ? 8.975 -12.588 -19.945 1.00 74.19 198 LEU A O 1
ATOM 1584 N N . ALA A 1 199 ? 7.017 -13.240 -19.037 1.00 68.88 199 ALA A N 1
ATOM 1585 C CA . ALA A 1 199 ? 7.584 -13.598 -17.747 1.00 68.88 199 ALA A CA 1
ATOM 1586 C C . ALA A 1 199 ? 8.651 -14.702 -17.922 1.00 68.88 199 ALA A C 1
ATOM 1588 O O . ALA A 1 199 ? 8.395 -15.697 -18.610 1.00 68.88 199 ALA A O 1
ATOM 1589 N N . PRO A 1 200 ? 9.852 -14.541 -17.336 1.00 61.50 200 PRO A N 1
ATOM 1590 C CA . PRO A 1 200 ? 10.882 -15.561 -17.370 1.00 61.50 200 PRO A CA 1
ATOM 1591 C C . PRO A 1 200 ? 10.334 -16.890 -16.843 1.00 61.50 200 PRO A C 1
ATOM 1593 O O . PRO A 1 200 ? 9.840 -16.986 -15.724 1.00 61.50 200 PRO A O 1
ATOM 1596 N N . VAL A 1 201 ? 10.430 -17.932 -17.664 1.00 56.28 201 VAL A N 1
ATOM 1597 C CA . VAL A 1 201 ? 10.221 -19.307 -17.212 1.00 56.28 201 VAL A CA 1
ATOM 1598 C C . VAL A 1 201 ? 11.559 -19.762 -16.652 1.00 56.28 201 VAL A C 1
ATOM 1600 O O . VAL A 1 201 ? 12.524 -19.893 -17.409 1.00 56.28 201 VAL A O 1
ATOM 1603 N N . GLU A 1 202 ? 11.648 -19.949 -15.335 1.00 47.03 202 GLU A N 1
ATOM 1604 C CA . GLU A 1 202 ? 12.862 -20.503 -14.734 1.00 47.03 202 GLU A CA 1
ATOM 1605 C C . GLU A 1 202 ? 13.201 -21.847 -15.400 1.00 47.03 202 GLU A C 1
ATOM 1607 O O . GLU A 1 202 ? 12.307 -22.682 -15.596 1.00 47.03 202 GLU A O 1
ATOM 1612 N N . PRO A 1 203 ? 14.476 -22.088 -15.761 1.00 39.31 203 PRO A N 1
ATOM 1613 C CA . PRO A 1 203 ? 14.897 -23.428 -16.121 1.00 39.31 203 PRO A CA 1
ATOM 1614 C C . PRO A 1 203 ? 14.621 -24.330 -14.919 1.00 39.31 203 PRO A C 1
ATOM 1616 O O . PRO A 1 203 ? 15.040 -24.036 -13.800 1.00 39.31 203 PRO A O 1
ATOM 1619 N N . GLN A 1 204 ? 13.875 -25.408 -15.160 1.00 41.50 204 GLN A N 1
ATOM 1620 C CA . GLN A 1 204 ? 13.638 -26.447 -14.163 1.00 41.50 204 GLN A CA 1
ATOM 1621 C C . GLN A 1 204 ? 14.987 -26.830 -13.540 1.00 41.50 204 GLN A C 1
ATOM 1623 O O . GLN A 1 204 ? 15.961 -26.954 -14.292 1.00 41.50 204 GLN A O 1
ATOM 1628 N N . PRO A 1 205 ? 15.082 -27.041 -12.215 1.00 37.66 205 PRO A N 1
ATOM 1629 C CA . PRO A 1 205 ? 16.236 -27.736 -11.679 1.00 37.66 205 PRO A CA 1
ATOM 1630 C C . PRO A 1 205 ? 16.257 -29.096 -12.374 1.00 37.66 205 PRO A C 1
ATOM 1632 O O . PRO A 1 205 ? 15.380 -29.927 -12.134 1.00 37.66 205 PRO A O 1
ATOM 1635 N N . GLU A 1 206 ? 17.193 -29.273 -13.309 1.00 40.69 206 GLU A N 1
ATOM 1636 C CA . GLU A 1 206 ? 17.456 -30.555 -13.943 1.00 40.69 206 GLU A CA 1
ATOM 1637 C C . GLU A 1 206 ? 17.529 -31.569 -12.810 1.00 40.69 206 GLU A C 1
ATOM 1639 O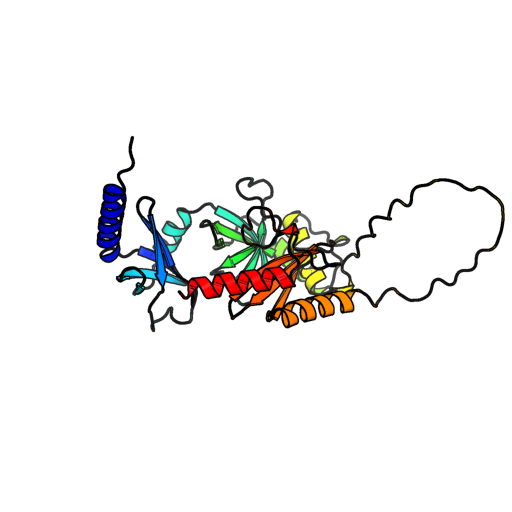 O . GLU A 1 206 ? 18.361 -31.452 -11.903 1.00 40.69 206 GLU A O 1
ATOM 1644 N N . GLN A 1 207 ? 16.583 -32.510 -12.803 1.00 40.53 207 GLN A N 1
ATOM 1645 C CA . GLN A 1 207 ? 16.676 -33.667 -11.940 1.00 40.53 207 GLN A CA 1
ATOM 1646 C C . GLN A 1 207 ? 18.072 -34.224 -12.172 1.00 40.53 207 GLN A C 1
ATOM 1648 O O . GLN A 1 207 ? 18.399 -34.616 -13.291 1.00 40.53 207 GLN A O 1
ATOM 1653 N N . GLN A 1 208 ? 18.895 -34.200 -11.125 1.00 36.59 208 GLN A N 1
ATOM 1654 C CA . GLN A 1 208 ? 20.139 -34.944 -11.066 1.00 36.59 208 GLN A CA 1
ATOM 1655 C C . GLN A 1 208 ? 19.761 -36.421 -11.187 1.00 36.59 208 GLN A C 1
ATOM 1657 O O . GLN A 1 208 ? 19.584 -37.127 -10.196 1.00 36.59 208 GLN A O 1
ATOM 1662 N N . VAL A 1 209 ? 19.542 -36.871 -12.420 1.00 35.91 209 VAL A N 1
ATOM 1663 C CA . VAL A 1 209 ? 19.563 -38.279 -12.760 1.00 35.91 209 VAL A CA 1
ATOM 1664 C C . VAL A 1 209 ? 21.025 -38.641 -12.629 1.00 35.91 209 VAL A C 1
ATOM 1666 O O . VAL A 1 209 ? 21.868 -38.150 -13.375 1.00 35.91 209 VAL A O 1
ATOM 1669 N N . ALA A 1 210 ? 21.301 -39.396 -11.574 1.00 37.28 210 ALA A N 1
ATOM 1670 C CA . ALA A 1 210 ? 22.606 -39.924 -11.265 1.00 37.28 210 ALA A CA 1
ATOM 1671 C C . ALA A 1 210 ? 23.254 -40.484 -12.535 1.00 37.28 210 ALA A C 1
ATOM 1673 O O . ALA A 1 210 ? 22.724 -41.402 -13.166 1.00 37.28 210 ALA A O 1
ATOM 1674 N N . ASP A 1 211 ? 24.409 -39.919 -12.874 1.00 36.19 211 ASP A N 1
ATOM 1675 C CA . ASP A 1 211 ? 25.411 -40.582 -13.686 1.00 36.19 211 ASP A CA 1
ATOM 1676 C C . ASP A 1 211 ? 25.799 -41.883 -12.973 1.00 36.19 211 ASP A C 1
ATOM 1678 O O . ASP A 1 211 ? 26.659 -41.901 -12.095 1.00 36.19 211 ASP A O 1
ATOM 1682 N N . GLU A 1 212 ? 25.163 -42.987 -13.354 1.00 37.56 212 GLU A N 1
ATOM 1683 C CA . GLU A 1 212 ? 25.750 -44.310 -13.204 1.00 37.56 212 GLU A CA 1
ATOM 1684 C C . GLU A 1 212 ? 25.495 -45.143 -14.470 1.00 37.56 212 GLU A C 1
ATOM 1686 O O . GLU A 1 212 ? 24.482 -45.815 -14.623 1.00 37.56 212 GLU A O 1
ATOM 1691 N N . ILE A 1 213 ? 26.489 -45.060 -15.365 1.00 38.94 213 ILE A N 1
ATOM 1692 C CA . ILE A 1 213 ? 27.044 -46.143 -16.192 1.00 38.94 213 ILE A CA 1
ATOM 1693 C C . ILE A 1 213 ? 26.094 -46.763 -17.238 1.00 38.94 213 ILE A C 1
ATOM 1695 O O . ILE A 1 213 ? 25.185 -47.519 -16.919 1.00 38.94 213 ILE A O 1
ATOM 1699 N N . ILE A 1 214 ? 26.408 -46.545 -18.524 1.00 35.00 214 ILE A N 1
ATOM 1700 C CA . ILE A 1 214 ? 26.944 -47.572 -19.446 1.00 35.00 214 ILE A CA 1
ATOM 1701 C C . ILE A 1 214 ? 27.427 -46.873 -20.740 1.00 35.00 214 ILE A C 1
ATOM 1703 O O . ILE A 1 214 ? 26.660 -46.229 -21.453 1.00 35.00 214 ILE A O 1
ATOM 1707 N N . GLU A 1 215 ? 28.727 -47.019 -21.024 1.00 34.03 215 GLU A N 1
ATOM 1708 C CA . GLU A 1 215 ? 29.374 -46.825 -22.333 1.00 34.03 215 GLU A CA 1
ATOM 1709 C C . GLU A 1 215 ? 28.561 -47.551 -23.427 1.00 34.03 215 GLU A C 1
ATOM 1711 O O . GLU A 1 215 ? 28.079 -48.658 -23.223 1.00 34.03 215 GLU A O 1
ATOM 1716 N N . THR A 1 216 ? 28.411 -47.091 -24.666 1.00 30.27 216 THR A N 1
ATOM 1717 C CA . THR A 1 216 ? 29.473 -47.067 -25.678 1.00 30.27 216 THR A CA 1
ATOM 1718 C C . THR A 1 216 ? 28.870 -46.573 -27.011 1.00 30.27 216 THR A C 1
ATOM 1720 O O . THR A 1 216 ? 27.739 -46.914 -27.343 1.00 30.27 216 THR A O 1
ATOM 1723 N N . SER A 1 217 ? 29.695 -45.885 -27.809 1.00 33.19 217 SER A N 1
ATOM 1724 C CA . SER A 1 217 ? 29.715 -45.934 -29.286 1.00 33.19 217 SER A CA 1
ATOM 1725 C C . SER A 1 217 ? 28.686 -45.152 -30.127 1.00 33.19 217 SER A C 1
ATOM 1727 O O . SER A 1 217 ? 27.625 -45.648 -30.482 1.00 33.19 217 SER A O 1
ATOM 1729 N N . SER A 1 218 ? 29.196 -44.034 -30.659 1.00 32.84 218 SER A N 1
ATOM 1730 C CA . SER A 1 218 ? 29.328 -43.768 -32.108 1.00 32.84 218 SER A CA 1
ATOM 1731 C C . SER A 1 218 ? 28.163 -43.154 -32.905 1.00 32.84 218 SER A C 1
ATOM 1733 O O . SER A 1 218 ? 27.156 -43.791 -33.170 1.00 32.84 218 SER A O 1
ATOM 1735 N N . GLN A 1 219 ? 28.460 -41.947 -33.414 1.00 32.25 219 GLN A N 1
ATOM 1736 C CA . GLN A 1 219 ? 28.218 -41.450 -34.781 1.00 32.25 219 GLN A CA 1
ATOM 1737 C C . GLN A 1 219 ? 26.795 -41.548 -35.354 1.00 32.25 219 GLN A C 1
ATOM 1739 O O . GLN A 1 219 ? 26.373 -42.590 -35.834 1.00 32.25 219 GLN A O 1
ATOM 1744 N N . ASP A 1 220 ? 26.101 -40.410 -35.430 1.00 28.47 220 ASP A N 1
ATOM 1745 C CA . ASP A 1 220 ? 25.981 -39.607 -36.662 1.00 28.47 220 ASP A CA 1
ATOM 1746 C C . ASP A 1 220 ? 24.693 -38.763 -36.682 1.00 28.47 220 ASP A C 1
ATOM 1748 O O . ASP A 1 220 ? 23.646 -39.143 -36.170 1.00 28.47 220 ASP A O 1
ATOM 1752 N N . SER A 1 221 ? 24.784 -37.648 -37.410 1.00 28.91 221 SER A N 1
ATOM 1753 C CA . SER A 1 221 ? 23.671 -36.943 -38.063 1.00 28.91 221 SER A CA 1
ATOM 1754 C C . SER A 1 221 ? 22.800 -36.007 -37.222 1.00 28.91 221 SER A C 1
ATOM 1756 O O . SER A 1 221 ? 21.703 -36.317 -36.764 1.00 28.91 221 SER A O 1
ATOM 1758 N N . PHE A 1 222 ? 23.263 -34.758 -37.205 1.00 28.25 222 PHE A N 1
ATOM 1759 C CA . PHE A 1 222 ? 22.450 -33.545 -37.279 1.00 28.25 222 PHE A CA 1
ATOM 1760 C C . PHE A 1 222 ? 21.155 -33.743 -38.101 1.00 28.25 222 PHE A C 1
ATOM 1762 O O . PHE A 1 222 ? 21.201 -33.931 -39.317 1.00 28.25 222 PHE A O 1
ATOM 1769 N N . SER A 1 223 ? 19.994 -33.594 -37.463 1.00 28.36 223 SER A N 1
ATOM 1770 C CA . SER A 1 223 ? 18.775 -33.141 -38.136 1.00 28.36 223 SER A CA 1
ATOM 1771 C C . SER A 1 223 ? 18.040 -32.157 -37.225 1.00 28.36 223 SER A C 1
ATOM 1773 O O . SER A 1 223 ? 17.577 -32.483 -36.136 1.00 28.36 223 SER A O 1
ATOM 1775 N N . MET A 1 224 ? 18.007 -30.894 -37.656 1.00 28.02 224 MET A N 1
ATOM 1776 C CA . MET A 1 224 ? 17.199 -29.852 -37.037 1.00 28.02 224 MET A CA 1
ATOM 1777 C C . MET A 1 224 ? 15.731 -30.080 -37.390 1.00 28.02 224 MET A C 1
ATOM 1779 O O . MET A 1 224 ? 15.309 -29.729 -38.489 1.00 28.02 224 MET A O 1
ATOM 1783 N N . GLN A 1 225 ? 14.946 -30.584 -36.443 1.00 31.83 225 GLN A N 1
ATOM 1784 C CA . GLN A 1 225 ? 13.504 -30.336 -36.380 1.00 31.83 225 GLN A CA 1
ATOM 1785 C C . GLN A 1 225 ? 13.099 -30.105 -34.918 1.00 31.83 225 GLN A C 1
ATOM 1787 O O . GLN A 1 225 ? 12.579 -30.982 -34.240 1.00 31.83 225 GLN A O 1
ATOM 1792 N N . GLY A 1 226 ? 13.380 -28.899 -34.418 1.00 24.02 226 GLY A N 1
ATOM 1793 C CA . GLY A 1 226 ? 12.899 -28.419 -33.123 1.00 24.02 226 GLY A CA 1
ATOM 1794 C C . GLY A 1 226 ? 11.574 -27.690 -33.297 1.00 24.02 226 GLY A C 1
ATOM 1795 O O . GLY A 1 226 ? 11.551 -26.497 -33.591 1.00 24.02 226 GLY A O 1
ATOM 1796 N N . GLY A 1 227 ? 10.488 -28.450 -33.181 1.00 25.11 227 GLY A N 1
ATOM 1797 C CA . GLY A 1 227 ? 9.111 -27.998 -33.295 1.00 25.11 227 GLY A CA 1
ATOM 1798 C C . GLY A 1 227 ? 8.705 -26.906 -32.303 1.00 25.11 227 GLY A C 1
ATOM 1799 O O . GLY A 1 227 ? 9.242 -26.733 -31.212 1.00 25.11 227 GLY A O 1
ATOM 1800 N N . VAL A 1 228 ? 7.690 -26.177 -32.744 1.00 33.91 228 VAL A N 1
ATOM 1801 C CA . VAL A 1 228 ? 6.932 -25.141 -32.053 1.00 33.91 228 VAL A CA 1
ATOM 1802 C C . VAL A 1 228 ? 6.276 -25.705 -30.786 1.00 33.91 228 VAL A C 1
ATOM 1804 O O . VAL A 1 228 ? 5.271 -26.392 -30.886 1.00 33.91 228 VAL A O 1
ATOM 1807 N N . HIS A 1 229 ? 6.792 -25.378 -29.598 1.00 33.12 229 HIS A N 1
ATOM 1808 C CA . HIS A 1 229 ? 6.067 -25.521 -28.318 1.00 33.12 229 HIS A CA 1
ATOM 1809 C C . HIS A 1 229 ? 6.456 -24.418 -27.315 1.00 33.12 229 HIS A C 1
ATOM 1811 O O . HIS A 1 229 ? 6.643 -24.660 -26.128 1.00 33.12 229 HIS A O 1
ATOM 1817 N N . ARG A 1 230 ? 6.600 -23.173 -27.788 1.00 35.41 230 ARG A N 1
ATOM 1818 C CA . ARG A 1 230 ? 7.053 -22.043 -26.953 1.00 35.41 230 ARG A CA 1
ATOM 1819 C C . ARG A 1 230 ? 5.912 -21.238 -26.297 1.00 35.41 230 ARG A C 1
ATOM 1821 O O . ARG A 1 230 ? 6.173 -20.461 -25.395 1.00 35.41 230 ARG A O 1
ATOM 1828 N N . ASN A 1 231 ? 4.645 -21.456 -26.680 1.00 32.31 231 ASN A N 1
ATOM 1829 C CA . ASN A 1 231 ? 3.567 -20.482 -26.412 1.00 32.31 231 ASN A CA 1
ATOM 1830 C C . ASN A 1 231 ? 2.337 -21.026 -25.646 1.00 32.31 231 ASN A C 1
ATOM 1832 O O . ASN A 1 231 ? 1.287 -20.387 -25.667 1.00 32.31 231 ASN A O 1
ATOM 1836 N N . GLN A 1 232 ? 2.406 -22.200 -25.003 1.00 33.69 232 GLN A N 1
ATOM 1837 C CA . GLN A 1 232 ? 1.213 -22.841 -24.407 1.00 33.69 232 GLN A CA 1
ATOM 1838 C C . GLN A 1 232 ? 1.109 -22.768 -22.870 1.00 33.69 232 GLN A C 1
ATOM 1840 O O . GLN A 1 232 ? 0.018 -22.978 -22.348 1.00 33.69 232 GLN A O 1
ATOM 1845 N N . TRP A 1 233 ? 2.189 -22.421 -22.161 1.00 36.66 233 TRP A N 1
ATOM 1846 C CA . TRP A 1 233 ? 2.312 -22.638 -20.708 1.00 36.66 233 TRP A CA 1
ATOM 1847 C C . TRP A 1 233 ? 1.800 -21.477 -19.826 1.00 36.66 233 TRP A C 1
ATOM 1849 O O . TRP A 1 233 ? 1.102 -21.707 -18.846 1.00 36.66 233 TRP A O 1
ATOM 1859 N N . VAL A 1 234 ? 1.997 -20.211 -20.212 1.00 47.84 234 VAL A N 1
ATOM 1860 C CA . VAL A 1 234 ? 1.572 -19.057 -19.377 1.00 47.84 234 VAL A CA 1
ATOM 1861 C C . VAL A 1 234 ? 0.040 -18.961 -19.223 1.00 47.84 234 VAL A C 1
ATOM 1863 O O . VAL A 1 234 ? -0.483 -18.550 -18.188 1.00 47.84 234 VAL A O 1
ATOM 1866 N N . ASN A 1 235 ? -0.716 -19.409 -20.231 1.00 52.22 235 ASN A N 1
ATOM 1867 C CA . ASN A 1 235 ? -2.180 -19.445 -20.161 1.00 52.22 235 ASN A CA 1
ATOM 1868 C C . ASN A 1 235 ? -2.720 -20.608 -19.312 1.00 52.22 235 ASN A C 1
ATOM 1870 O O . ASN A 1 235 ? -3.845 -20.507 -18.815 1.00 52.22 235 ASN A O 1
ATOM 1874 N N . SER A 1 236 ? -1.974 -21.710 -19.159 1.00 60.22 236 SER A N 1
ATOM 1875 C CA . SER A 1 236 ? -2.417 -22.841 -18.336 1.00 60.22 236 SER A CA 1
ATOM 1876 C C . SER A 1 236 ? -2.266 -22.555 -16.849 1.00 60.22 236 SER A C 1
ATOM 1878 O O . SER A 1 236 ? -3.162 -22.918 -16.091 1.00 60.22 236 SER A O 1
ATOM 1880 N N . ASP A 1 237 ? -1.218 -21.840 -16.439 1.00 66.31 237 ASP A N 1
ATOM 1881 C CA . ASP A 1 237 ? -0.936 -21.595 -15.019 1.00 66.31 237 ASP A CA 1
ATOM 1882 C C . ASP A 1 237 ? -1.922 -20.594 -14.405 1.00 66.31 237 ASP A C 1
ATOM 1884 O O . ASP A 1 237 ? -2.462 -20.830 -13.326 1.00 66.31 237 ASP A O 1
ATOM 1888 N N . LEU A 1 238 ? -2.290 -19.537 -15.139 1.00 65.94 238 LEU A N 1
ATOM 1889 C CA . LEU A 1 238 ? -3.335 -18.603 -14.702 1.00 65.94 238 LEU A CA 1
ATOM 1890 C C . LEU A 1 238 ? -4.735 -19.216 -14.706 1.00 65.94 238 LEU A C 1
ATOM 1892 O O . LEU A 1 238 ? -5.563 -18.867 -13.860 1.00 65.94 238 LEU A O 1
ATOM 1896 N N . ARG A 1 239 ? -5.024 -20.125 -15.647 1.00 69.50 239 ARG A N 1
ATOM 1897 C CA . ARG A 1 239 ? -6.271 -20.902 -15.614 1.00 69.50 239 ARG A CA 1
ATOM 1898 C C . ARG A 1 239 ? -6.287 -21.819 -14.402 1.00 69.50 239 ARG A C 1
ATOM 1900 O O . ARG A 1 239 ? -7.236 -21.752 -13.636 1.00 69.50 239 ARG A O 1
ATOM 1907 N N . ARG A 1 240 ? -5.206 -22.561 -14.160 1.00 73.50 240 ARG A N 1
ATOM 1908 C CA . ARG A 1 240 ? -5.053 -23.432 -12.991 1.00 73.50 240 ARG A CA 1
ATOM 1909 C C . ARG A 1 240 ? -5.190 -22.660 -11.681 1.00 73.50 240 ARG A C 1
ATOM 1911 O O . ARG A 1 240 ? -5.864 -23.137 -10.777 1.00 73.50 240 ARG A O 1
ATOM 1918 N N . LEU A 1 241 ? -4.618 -21.460 -11.594 1.00 78.44 241 LEU A N 1
ATOM 1919 C CA . LEU A 1 241 ? -4.753 -20.573 -10.440 1.00 78.44 241 LEU A CA 1
ATOM 1920 C C . LEU A 1 241 ? -6.206 -20.135 -10.213 1.00 78.44 241 LEU A C 1
ATOM 1922 O O . LEU A 1 241 ? -6.718 -20.229 -9.097 1.00 78.44 241 LEU A O 1
ATOM 1926 N N . ARG A 1 242 ? -6.879 -19.658 -11.269 1.00 77.31 242 ARG A N 1
ATOM 1927 C CA . ARG A 1 242 ? -8.297 -19.273 -11.199 1.00 77.31 242 ARG A CA 1
ATOM 1928 C C . ARG A 1 242 ? -9.179 -20.455 -10.825 1.00 77.31 242 ARG A C 1
ATOM 1930 O O . ARG A 1 242 ? -10.056 -20.286 -9.986 1.00 77.31 242 ARG A O 1
ATOM 1937 N N . ASP A 1 243 ? -8.925 -21.620 -11.409 1.00 77.25 243 ASP A N 1
ATOM 1938 C CA . ASP A 1 243 ? -9.683 -22.844 -11.167 1.00 77.25 243 ASP A CA 1
ATOM 1939 C C . ASP A 1 243 ? -9.475 -23.344 -9.731 1.00 77.25 243 ASP A C 1
ATOM 1941 O O . ASP A 1 243 ? -10.449 -23.683 -9.066 1.00 77.25 243 ASP A O 1
ATOM 1945 N N . ALA A 1 244 ? -8.241 -23.318 -9.214 1.00 79.25 244 ALA A N 1
ATOM 1946 C CA . ALA A 1 244 ? -7.928 -23.696 -7.835 1.00 79.25 244 ALA A CA 1
ATOM 1947 C C . ALA A 1 244 ? -8.617 -22.776 -6.815 1.00 79.25 244 ALA A C 1
ATOM 1949 O O . ALA A 1 244 ? -9.276 -23.251 -5.889 1.00 79.25 244 ALA A O 1
ATOM 1950 N N . LEU A 1 245 ? -8.533 -21.456 -7.018 1.00 80.00 245 LEU A N 1
ATOM 1951 C CA . LEU A 1 245 ? -9.215 -20.486 -6.161 1.00 80.00 245 LEU A CA 1
ATOM 1952 C C . LEU A 1 245 ? -10.735 -20.649 -6.243 1.00 80.00 245 LEU A C 1
ATOM 1954 O O . LEU A 1 245 ? -11.387 -20.761 -5.207 1.00 80.00 245 LEU A O 1
ATOM 1958 N N . ALA A 1 246 ? -11.295 -20.745 -7.452 1.00 76.88 246 ALA A N 1
ATOM 1959 C CA . ALA A 1 246 ? -12.730 -20.926 -7.649 1.00 76.88 246 ALA A CA 1
ATOM 1960 C C . ALA A 1 246 ? -13.238 -22.223 -7.002 1.00 76.88 246 ALA A C 1
ATOM 1962 O O . ALA A 1 246 ? -14.293 -22.215 -6.368 1.00 76.88 246 ALA A O 1
ATOM 1963 N N . HIS A 1 247 ? -12.473 -23.315 -7.102 1.00 77.75 247 HIS A N 1
ATOM 1964 C CA . HIS A 1 247 ? -12.794 -24.589 -6.460 1.00 77.75 247 HIS A CA 1
ATOM 1965 C C . HIS A 1 247 ? -12.838 -24.473 -4.931 1.00 77.75 247 HIS A C 1
ATOM 1967 O O . HIS A 1 247 ? -13.709 -25.060 -4.292 1.00 77.75 247 HIS A O 1
ATOM 1973 N N . ALA A 1 248 ? -11.959 -23.658 -4.344 1.00 76.00 248 ALA A N 1
ATOM 1974 C CA . ALA A 1 248 ? -11.944 -23.374 -2.911 1.00 76.00 248 ALA A CA 1
ATOM 1975 C C . ALA A 1 248 ? -13.009 -22.346 -2.460 1.00 76.00 248 ALA A C 1
ATOM 1977 O O . ALA A 1 248 ? -13.152 -22.064 -1.267 1.00 76.00 248 ALA A O 1
ATOM 1978 N N . GLY A 1 249 ? -13.776 -21.776 -3.396 1.00 77.44 249 GLY A N 1
ATOM 1979 C CA . GLY A 1 249 ? -14.739 -20.706 -3.126 1.00 77.44 249 GLY A CA 1
ATOM 1980 C C . GLY A 1 249 ? -14.101 -19.321 -2.977 1.00 77.44 249 GLY A C 1
ATOM 1981 O O . GLY A 1 249 ? -14.720 -18.421 -2.413 1.00 77.44 249 GLY A O 1
ATOM 1982 N N . ALA A 1 250 ? -12.877 -19.150 -3.474 1.00 78.69 250 ALA A N 1
ATOM 1983 C CA . ALA A 1 250 ? -12.192 -17.875 -3.592 1.00 78.69 250 ALA A CA 1
ATOM 1984 C C . ALA A 1 250 ? -12.260 -17.340 -5.025 1.00 78.69 250 ALA A C 1
ATOM 1986 O O . ALA A 1 250 ? -12.356 -18.086 -5.999 1.00 78.69 250 ALA A O 1
ATOM 1987 N N . ARG A 1 251 ? -12.152 -16.025 -5.182 1.00 78.88 251 ARG A N 1
ATOM 1988 C CA . ARG A 1 251 ? -12.007 -15.390 -6.494 1.00 78.88 251 ARG A CA 1
ATOM 1989 C C . ARG A 1 251 ? -10.591 -14.865 -6.636 1.00 78.88 251 ARG A C 1
ATOM 1991 O O . ARG A 1 251 ? -10.148 -14.105 -5.780 1.00 78.88 251 ARG A O 1
ATOM 1998 N N . LEU A 1 252 ? -9.906 -15.231 -7.723 1.00 75.06 252 LEU A N 1
ATOM 1999 C CA . LEU A 1 252 ? -8.671 -14.544 -8.092 1.00 75.06 252 LEU A CA 1
ATOM 2000 C C . LEU A 1 252 ? -9.007 -13.086 -8.339 1.00 75.06 252 LEU A C 1
ATOM 2002 O O . LEU A 1 252 ? -9.829 -12.769 -9.202 1.00 75.06 252 LEU A O 1
ATOM 2006 N N . ASP A 1 253 ? -8.362 -12.234 -7.570 1.00 67.88 253 ASP A N 1
ATOM 2007 C CA . ASP A 1 253 ? -8.537 -10.812 -7.700 1.00 67.88 253 ASP A CA 1
ATOM 2008 C C . ASP A 1 253 ? -7.420 -10.275 -8.590 1.00 67.88 253 ASP A C 1
ATOM 2010 O O . ASP A 1 253 ? -7.698 -9.791 -9.683 1.00 67.88 253 ASP A O 1
ATOM 2014 N N . GLY A 1 254 ? -6.157 -10.524 -8.235 1.00 61.94 254 GLY A N 1
ATOM 2015 C CA . GLY A 1 254 ? -5.013 -10.253 -9.105 1.00 61.94 254 GLY A CA 1
ATOM 2016 C C . GLY A 1 254 ? -3.769 -11.006 -8.670 1.00 61.94 254 GLY A C 1
ATOM 2017 O O . GLY A 1 254 ? -3.804 -11.802 -7.736 1.00 61.94 254 GLY A O 1
ATOM 2018 N N . TYR A 1 255 ? -2.670 -10.789 -9.373 1.00 70.94 255 TYR A N 1
ATOM 2019 C CA . TYR A 1 255 ? -1.393 -11.407 -9.052 1.00 70.94 255 TYR A CA 1
ATOM 2020 C C . TYR A 1 255 ? -0.252 -10.520 -9.538 1.00 70.94 255 TYR A C 1
ATOM 2022 O O . TYR A 1 255 ? -0.421 -9.728 -10.464 1.00 70.94 255 TYR A O 1
ATOM 2030 N N . TRP A 1 256 ? 0.908 -10.685 -8.921 1.00 67.75 256 TRP A N 1
ATOM 2031 C CA . TRP A 1 256 ? 2.149 -10.049 -9.322 1.00 67.75 256 TRP A CA 1
ATOM 2032 C C . TRP A 1 256 ? 3.231 -11.108 -9.382 1.00 67.75 256 TRP A C 1
ATOM 2034 O O . TRP A 1 256 ? 3.347 -11.951 -8.494 1.00 67.75 256 TRP A O 1
ATOM 2044 N N . THR A 1 257 ? 4.054 -11.030 -10.411 1.00 65.25 257 THR A N 1
ATOM 2045 C CA . THR A 1 257 ? 5.304 -11.770 -10.474 1.00 65.25 257 THR A CA 1
ATOM 2046 C C . THR A 1 257 ? 6.396 -10.789 -10.844 1.00 65.25 257 THR A C 1
ATOM 2048 O O . THR A 1 257 ? 6.184 -9.835 -11.594 1.00 65.25 257 THR A O 1
ATOM 2051 N N . ASP A 1 258 ? 7.575 -11.004 -10.290 1.00 61.09 258 ASP A N 1
ATOM 2052 C CA . ASP A 1 258 ? 8.780 -10.327 -10.726 1.00 61.09 258 ASP A CA 1
ATOM 2053 C C . ASP A 1 258 ? 9.482 -11.098 -11.857 1.00 61.09 258 ASP A C 1
ATOM 2055 O O . ASP A 1 258 ? 10.587 -10.723 -12.245 1.00 61.09 258 ASP A O 1
ATOM 2059 N N . GLY A 1 259 ? 8.856 -12.156 -12.381 1.00 58.84 259 GLY A N 1
ATOM 2060 C CA . GLY A 1 259 ? 9.447 -13.063 -13.352 1.00 58.84 259 GLY A CA 1
ATOM 2061 C C . GLY A 1 259 ? 10.182 -14.261 -12.748 1.00 58.84 259 GLY A C 1
ATOM 2062 O O . GLY A 1 259 ? 10.884 -14.951 -13.476 1.00 58.84 259 GLY A O 1
ATOM 2063 N N . SER A 1 260 ? 10.075 -14.495 -11.440 1.00 66.75 260 SER A N 1
ATOM 2064 C CA . SER A 1 260 ? 10.533 -15.733 -10.794 1.00 66.75 260 SER A CA 1
ATOM 2065 C C . SER A 1 260 ? 9.483 -16.854 -10.880 1.00 66.75 260 SER A C 1
ATOM 2067 O O . SER A 1 260 ? 8.371 -16.647 -11.367 1.00 66.75 260 SER A O 1
ATOM 2069 N N . SER A 1 261 ? 9.816 -18.053 -10.379 1.00 69.19 261 SER A N 1
ATOM 2070 C CA . SER A 1 261 ? 8.850 -19.149 -10.182 1.00 69.19 261 SER A CA 1
ATOM 2071 C C . SER A 1 261 ? 7.878 -18.910 -9.021 1.00 69.19 261 SER A C 1
ATOM 2073 O O . SER A 1 261 ? 6.992 -19.734 -8.783 1.00 69.19 261 SER A O 1
ATOM 2075 N N . GLU A 1 262 ? 8.012 -17.783 -8.324 1.00 73.25 262 GLU A N 1
ATOM 2076 C CA . GLU A 1 262 ? 7.124 -17.329 -7.266 1.00 73.25 262 GLU A CA 1
ATOM 2077 C C . GLU A 1 262 ? 6.208 -16.210 -7.777 1.00 73.25 262 GLU A C 1
ATOM 2079 O O . GLU A 1 262 ? 6.543 -15.392 -8.641 1.00 73.25 262 GLU A O 1
ATOM 2084 N N . MET A 1 263 ? 4.989 -16.208 -7.261 1.00 73.56 263 MET A N 1
ATOM 2085 C CA . MET A 1 263 ? 3.948 -15.277 -7.642 1.00 73.56 263 MET A CA 1
ATOM 2086 C C . MET A 1 263 ? 3.168 -14.894 -6.401 1.00 73.56 263 MET A C 1
ATOM 2088 O O . MET A 1 263 ? 2.582 -15.730 -5.715 1.00 73.56 263 MET A O 1
ATOM 2092 N N . THR A 1 264 ? 3.087 -13.598 -6.157 1.00 75.31 264 THR A N 1
ATOM 2093 C CA . THR A 1 264 ? 2.225 -13.065 -5.118 1.00 75.31 264 THR A CA 1
ATOM 2094 C C . THR A 1 264 ? 0.812 -12.993 -5.680 1.00 75.31 264 THR A C 1
ATOM 2096 O O . THR A 1 264 ? 0.525 -12.239 -6.605 1.00 75.31 264 THR A O 1
ATOM 2099 N N . VAL A 1 265 ? -0.080 -13.818 -5.146 1.00 75.19 265 VAL A N 1
ATOM 2100 C CA . VAL A 1 265 ? -1.474 -13.951 -5.560 1.00 75.19 265 VAL A CA 1
ATOM 2101 C C . VAL A 1 265 ? -2.370 -13.243 -4.565 1.00 75.19 265 VAL A C 1
ATOM 2103 O O . VAL A 1 265 ? -2.338 -13.523 -3.367 1.00 75.19 265 VAL A O 1
ATOM 2106 N N . ARG A 1 266 ? -3.236 -12.374 -5.079 1.00 70.19 266 ARG A N 1
ATOM 2107 C CA . ARG A 1 266 ? -4.321 -11.755 -4.329 1.00 70.19 266 ARG A CA 1
ATOM 2108 C C . ARG A 1 266 ? -5.642 -12.424 -4.666 1.00 70.19 266 ARG A C 1
ATOM 2110 O O . ARG A 1 266 ? -6.029 -12.529 -5.831 1.00 70.19 266 ARG A O 1
ATOM 2117 N N . TYR A 1 267 ? -6.359 -12.850 -3.641 1.00 73.06 267 TYR A N 1
ATOM 2118 C CA . TYR A 1 267 ? -7.613 -13.571 -3.797 1.00 73.06 267 TYR A CA 1
ATOM 2119 C C . TYR A 1 267 ? -8.632 -13.124 -2.754 1.00 73.06 267 TYR A C 1
ATOM 2121 O O . TYR A 1 267 ? -8.282 -12.747 -1.639 1.00 73.06 267 TYR A O 1
ATOM 2129 N N . ILE A 1 268 ? -9.905 -13.140 -3.137 1.00 69.06 268 ILE A N 1
ATOM 2130 C CA . ILE A 1 268 ? -11.020 -12.742 -2.280 1.00 69.06 268 ILE A CA 1
ATOM 2131 C C . ILE A 1 268 ? -11.727 -13.990 -1.777 1.00 69.06 268 ILE A C 1
ATOM 2133 O O . ILE A 1 268 ? -12.125 -14.839 -2.575 1.00 69.06 268 ILE A O 1
ATOM 2137 N N . VAL A 1 269 ? -11.928 -14.063 -0.466 1.00 77.19 269 VAL A N 1
ATOM 2138 C CA . VAL A 1 269 ? -12.647 -15.136 0.221 1.00 77.19 269 VAL A CA 1
ATOM 2139 C C . VAL A 1 269 ? -13.728 -14.506 1.083 1.00 77.19 269 VAL A C 1
ATOM 2141 O O . VAL A 1 269 ? -13.422 -13.686 1.941 1.00 77.19 269 VAL A O 1
ATOM 2144 N N . ASP A 1 270 ? -14.993 -14.859 0.842 1.00 70.88 270 ASP A N 1
ATOM 2145 C CA . ASP A 1 270 ? -16.142 -14.364 1.619 1.00 70.88 270 ASP A CA 1
ATOM 2146 C C . ASP A 1 270 ? -16.121 -12.824 1.818 1.00 70.88 270 ASP A C 1
ATOM 2148 O O . ASP A 1 270 ? -16.367 -12.309 2.906 1.00 70.88 270 ASP A O 1
ATOM 2152 N N . GLY A 1 271 ? -15.769 -12.081 0.758 1.00 60.59 271 GLY A N 1
ATOM 2153 C CA . GLY A 1 271 ? -15.704 -10.611 0.747 1.00 60.59 271 GLY A CA 1
ATOM 2154 C C . GLY A 1 271 ? -14.409 -9.995 1.293 1.00 60.59 271 GLY A C 1
ATOM 2155 O O . GLY A 1 271 ? -14.241 -8.784 1.199 1.00 60.59 271 GLY A O 1
ATOM 2156 N N . HIS A 1 272 ? -13.482 -10.806 1.807 1.00 60.00 272 HIS A N 1
ATOM 2157 C CA . HIS A 1 272 ? -12.214 -10.350 2.371 1.00 60.00 272 HIS A CA 1
ATOM 2158 C C . HIS A 1 272 ? -11.057 -10.612 1.413 1.00 60.00 272 HIS A C 1
ATOM 2160 O O . HIS A 1 272 ? -10.931 -11.699 0.847 1.00 60.00 272 HIS A O 1
ATOM 2166 N N . THR A 1 273 ? -10.195 -9.614 1.247 1.00 63.38 273 THR A N 1
ATOM 2167 C CA . THR A 1 273 ? -9.031 -9.693 0.363 1.00 63.38 273 THR A CA 1
ATOM 2168 C C . THR A 1 273 ? -7.830 -10.264 1.113 1.00 63.38 273 THR A C 1
ATOM 2170 O O . THR A 1 273 ? -7.391 -9.713 2.122 1.00 63.38 273 THR A O 1
ATOM 2173 N N . HIS A 1 274 ? -7.272 -11.349 0.583 1.00 71.31 274 HIS A N 1
ATOM 2174 C CA . HIS A 1 274 ? -6.100 -12.051 1.099 1.00 71.31 274 HIS A CA 1
ATOM 2175 C C . HIS A 1 274 ? -4.972 -12.042 0.072 1.00 71.31 274 HIS A C 1
ATOM 2177 O O . HIS A 1 274 ? -5.203 -11.891 -1.127 1.00 71.31 274 HIS A O 1
ATOM 2183 N N . THR A 1 275 ? -3.738 -12.192 0.547 1.00 70.19 275 THR A N 1
ATOM 2184 C CA . THR A 1 275 ? -2.546 -12.275 -0.304 1.00 70.19 275 THR A CA 1
ATOM 2185 C C . THR A 1 275 ? -1.714 -13.467 0.127 1.00 70.19 275 THR A C 1
ATOM 2187 O O . THR A 1 275 ? -1.495 -13.637 1.319 1.00 70.19 275 THR A O 1
ATOM 2190 N N . ALA A 1 276 ? -1.250 -14.271 -0.820 1.00 75.06 276 ALA A N 1
ATOM 2191 C CA . ALA A 1 276 ? -0.307 -15.350 -0.573 1.00 75.06 276 ALA A CA 1
ATOM 2192 C C . ALA A 1 276 ? 0.751 -15.353 -1.671 1.00 75.06 276 ALA A C 1
ATOM 2194 O O . ALA A 1 276 ? 0.423 -15.196 -2.843 1.00 75.06 276 ALA A O 1
ATOM 2195 N N . ASN A 1 277 ? 2.007 -15.545 -1.302 1.00 73.19 277 ASN A N 1
ATOM 2196 C CA . ASN A 1 277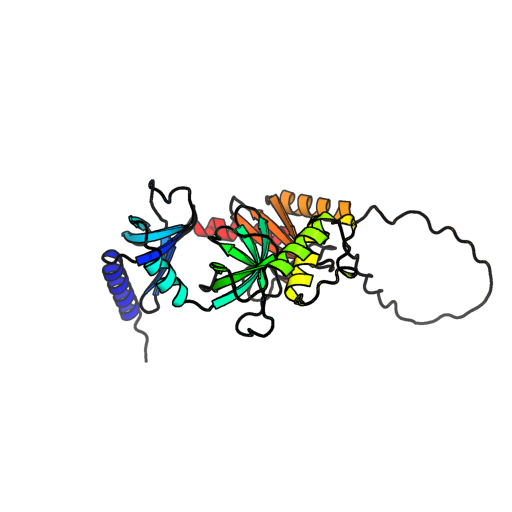 ? 3.058 -15.877 -2.243 1.00 73.19 277 ASN A CA 1
ATOM 2197 C C . ASN A 1 277 ? 3.009 -17.389 -2.501 1.00 73.19 277 ASN A C 1
ATOM 2199 O O . ASN A 1 277 ? 3.038 -18.188 -1.559 1.00 73.19 277 ASN A O 1
ATOM 2203 N N . VAL A 1 278 ? 2.861 -17.773 -3.766 1.00 77.44 278 VAL A N 1
ATOM 2204 C CA . VAL A 1 278 ? 2.743 -19.160 -4.213 1.00 77.44 278 VAL A CA 1
ATOM 2205 C C . VAL A 1 278 ? 3.734 -19.450 -5.320 1.00 77.44 278 VAL A C 1
ATOM 2207 O O . VAL A 1 278 ? 4.052 -18.591 -6.140 1.00 77.44 278 VAL A O 1
ATOM 2210 N N . ARG A 1 279 ? 4.171 -20.699 -5.405 1.00 75.81 279 ARG A N 1
ATOM 2211 C CA . ARG A 1 279 ? 5.009 -21.143 -6.511 1.00 75.81 279 ARG A CA 1
ATOM 2212 C C . ARG A 1 279 ? 4.143 -21.491 -7.728 1.00 75.81 279 ARG A C 1
ATOM 2214 O O . ARG A 1 279 ? 3.180 -22.248 -7.625 1.00 75.81 279 ARG A O 1
ATOM 2221 N N . LEU A 1 280 ? 4.489 -20.954 -8.896 1.00 69.62 280 LEU A N 1
ATOM 2222 C CA . LEU A 1 280 ? 3.697 -21.010 -10.135 1.00 69.62 280 LEU A CA 1
ATOM 2223 C C . LEU A 1 280 ? 3.358 -22.438 -10.592 1.00 69.62 280 LEU A C 1
ATOM 2225 O O . LEU A 1 280 ? 2.258 -22.684 -11.082 1.00 69.62 280 LEU A O 1
ATOM 2229 N N . HIS A 1 281 ? 4.276 -23.389 -10.409 1.00 67.75 281 HIS A N 1
ATOM 2230 C CA . HIS A 1 281 ? 4.141 -24.728 -10.991 1.00 67.75 281 HIS A CA 1
ATOM 2231 C C . HIS A 1 281 ? 3.188 -25.677 -10.237 1.00 67.75 281 HIS A C 1
ATOM 2233 O O . HIS A 1 281 ? 2.631 -26.606 -10.832 1.00 67.75 281 HIS A O 1
ATOM 2239 N N . ASP A 1 282 ? 2.986 -25.469 -8.936 1.00 73.81 282 ASP A N 1
ATOM 2240 C CA . ASP A 1 282 ? 2.244 -26.374 -8.048 1.00 73.81 282 ASP A CA 1
ATOM 2241 C C . ASP A 1 282 ? 1.250 -25.650 -7.131 1.00 73.81 282 ASP A C 1
ATOM 2243 O O . ASP A 1 282 ? 0.420 -26.312 -6.515 1.00 73.81 282 ASP A O 1
ATOM 2247 N N . LEU A 1 283 ? 1.269 -24.313 -7.108 1.00 76.69 283 LEU A N 1
ATOM 2248 C CA . LEU A 1 283 ? 0.469 -23.462 -6.225 1.00 76.69 283 LEU A CA 1
ATOM 2249 C C . LEU A 1 283 ? 0.743 -23.702 -4.732 1.00 76.69 283 LEU A C 1
ATOM 2251 O O . LEU A 1 283 ? -0.096 -23.362 -3.892 1.00 76.69 283 LEU A O 1
ATOM 2255 N N . THR A 1 284 ? 1.912 -24.257 -4.398 1.00 77.50 284 THR A N 1
ATOM 2256 C CA . THR A 1 284 ? 2.371 -24.389 -3.012 1.00 77.50 284 THR A CA 1
ATOM 2257 C C . THR A 1 284 ? 2.584 -23.002 -2.424 1.00 77.50 284 THR A C 1
ATOM 2259 O O . THR A 1 284 ? 3.211 -22.145 -3.055 1.00 77.50 284 THR A O 1
ATOM 2262 N N . VAL A 1 285 ? 2.067 -22.771 -1.219 1.00 73.94 285 VAL A N 1
ATOM 2263 C CA . VAL A 1 285 ? 2.199 -21.494 -0.518 1.00 73.94 285 VAL A CA 1
ATOM 2264 C C . VAL A 1 285 ? 3.620 -21.374 0.028 1.00 73.94 285 VAL A C 1
ATOM 2266 O O . VAL A 1 285 ? 4.057 -22.141 0.878 1.00 73.94 285 VAL A O 1
ATOM 2269 N N . VAL A 1 286 ? 4.361 -20.389 -0.469 1.00 68.19 286 VAL A N 1
ATOM 2270 C CA . VAL A 1 286 ? 5.688 -20.028 0.048 1.00 68.19 286 VAL A CA 1
ATOM 2271 C C . VAL A 1 286 ? 5.539 -19.140 1.283 1.00 68.19 286 VAL A C 1
ATOM 2273 O O . VAL A 1 286 ? 6.281 -19.283 2.254 1.00 68.19 286 VAL A O 1
ATOM 2276 N N . SER A 1 287 ? 4.547 -18.246 1.263 1.00 66.38 287 SER A N 1
ATOM 2277 C CA . SER A 1 287 ? 4.176 -17.380 2.382 1.00 66.38 287 SER A CA 1
ATOM 2278 C C . SER A 1 287 ? 2.700 -17.016 2.280 1.00 66.38 287 SER A C 1
ATOM 2280 O O . SER A 1 287 ? 2.238 -16.570 1.234 1.00 66.38 287 SER A O 1
ATOM 2282 N N . SER A 1 288 ? 1.933 -17.183 3.352 1.00 55.66 288 SER A N 1
ATOM 2283 C CA . SER A 1 288 ? 0.482 -16.946 3.333 1.00 55.66 288 SER A CA 1
ATOM 2284 C C . SER A 1 288 ? 0.066 -15.494 3.599 1.00 55.66 288 SER A C 1
ATOM 2286 O O . SER A 1 288 ? -1.128 -15.207 3.685 1.00 55.66 288 SER A O 1
ATOM 2288 N N . GLY A 1 289 ? 1.028 -14.584 3.802 1.00 55.28 289 GLY A N 1
ATOM 2289 C CA . GLY A 1 289 ? 0.754 -13.197 4.202 1.00 55.28 289 GLY A CA 1
ATOM 2290 C C . GLY A 1 289 ? 0.168 -13.046 5.617 1.00 55.28 289 GLY A C 1
ATOM 2291 O O . GLY A 1 289 ? -0.075 -11.925 6.062 1.00 55.28 289 GLY A O 1
ATOM 2292 N N . ILE A 1 290 ? -0.023 -14.154 6.340 1.00 44.78 290 ILE A N 1
ATOM 2293 C CA . ILE A 1 290 ? -0.395 -14.226 7.755 1.00 44.78 290 ILE A CA 1
ATOM 2294 C C . ILE A 1 290 ? 0.614 -15.127 8.481 1.00 44.78 290 ILE A C 1
ATOM 2296 O O . ILE A 1 290 ? 1.195 -16.031 7.893 1.00 44.78 290 ILE A O 1
ATOM 2300 N N . CYS A 1 291 ? 0.875 -14.891 9.767 1.00 48.38 291 CYS A N 1
ATOM 2301 C CA . CYS A 1 291 ? 1.798 -15.748 10.519 1.00 48.38 291 CYS A CA 1
ATOM 2302 C C . CYS A 1 291 ? 1.168 -17.128 10.786 1.00 48.38 291 CYS A C 1
ATOM 2304 O O . CYS A 1 291 ? 0.545 -17.318 11.829 1.00 48.38 291 CYS A O 1
ATOM 2306 N N . LEU A 1 292 ? 1.392 -18.119 9.915 1.00 51.44 292 LEU A N 1
ATOM 2307 C CA . LEU A 1 292 ? 1.012 -19.527 10.145 1.00 51.44 292 LEU A CA 1
ATOM 2308 C C . LEU A 1 292 ? 2.059 -20.309 10.955 1.00 51.44 292 LEU A C 1
ATOM 2310 O O . LEU A 1 292 ? 2.296 -21.495 10.730 1.00 51.44 292 LEU A O 1
ATOM 2314 N N . SER A 1 293 ? 2.722 -19.644 11.905 1.00 53.25 293 SER A N 1
ATOM 2315 C CA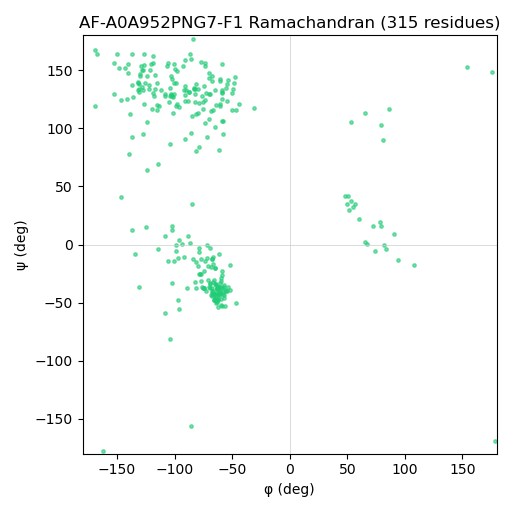 . SER A 1 293 ? 3.764 -20.245 12.756 1.00 53.25 293 SER A CA 1
ATOM 2316 C C . SER A 1 293 ? 4.873 -20.986 11.977 1.00 53.25 293 SER A C 1
ATOM 2318 O O . SER A 1 293 ? 5.457 -21.931 12.503 1.00 53.25 293 SER A O 1
ATOM 2320 N N . GLY A 1 294 ? 5.174 -20.566 10.740 1.00 52.56 294 GLY A N 1
ATOM 2321 C CA . GLY A 1 294 ? 6.233 -21.148 9.906 1.00 52.56 294 GLY A CA 1
ATOM 2322 C C . GLY A 1 294 ? 5.866 -22.461 9.208 1.00 52.56 294 GLY A C 1
ATOM 2323 O O . GLY A 1 294 ? 6.765 -23.171 8.764 1.00 52.56 294 GLY A O 1
ATOM 2324 N N . ARG A 1 295 ? 4.573 -22.800 9.124 1.00 53.06 295 ARG A N 1
ATOM 2325 C CA . ARG A 1 295 ? 4.057 -23.986 8.413 1.00 53.06 295 ARG A CA 1
ATOM 2326 C C . ARG A 1 295 ? 3.452 -23.668 7.051 1.00 53.06 295 ARG A C 1
ATOM 2328 O O . ARG A 1 295 ? 2.735 -24.483 6.490 1.00 53.06 295 ARG A O 1
ATOM 2335 N N . ASP A 1 296 ? 3.727 -22.485 6.517 1.00 58.84 296 ASP A N 1
ATOM 2336 C CA . ASP A 1 296 ? 3.160 -21.994 5.261 1.00 58.84 296 ASP A CA 1
ATOM 2337 C C . ASP A 1 296 ? 3.368 -22.977 4.092 1.00 58.84 296 ASP A C 1
ATOM 2339 O O . ASP A 1 296 ? 2.444 -23.198 3.317 1.00 58.84 296 ASP A O 1
ATOM 2343 N N . GLN A 1 297 ? 4.521 -23.654 4.045 1.00 60.06 297 GLN A N 1
ATOM 2344 C CA . GLN A 1 297 ? 4.873 -24.633 3.005 1.00 60.06 297 GLN A CA 1
ATOM 2345 C C . GLN A 1 297 ? 4.104 -25.961 3.087 1.00 60.06 297 GLN A C 1
ATOM 2347 O O . GLN A 1 297 ? 4.153 -26.741 2.138 1.00 60.06 297 GLN A O 1
ATOM 2352 N N . ASP A 1 298 ? 3.387 -26.224 4.185 1.00 67.44 298 ASP A N 1
ATOM 2353 C CA . ASP A 1 298 ? 2.536 -27.413 4.328 1.00 67.44 298 ASP A CA 1
ATOM 2354 C C . ASP A 1 298 ? 1.191 -27.246 3.584 1.00 67.44 298 ASP A C 1
ATOM 2356 O O . ASP A 1 298 ? 0.398 -28.189 3.519 1.00 67.44 298 ASP A O 1
ATOM 2360 N N . PHE A 1 299 ? 0.914 -26.054 3.039 1.00 59.91 299 PHE A N 1
ATOM 2361 C CA . PHE A 1 299 ? -0.356 -25.714 2.404 1.00 59.91 299 PHE A CA 1
ATOM 2362 C C . PHE A 1 299 ? -0.200 -25.439 0.905 1.00 59.91 299 PHE A C 1
ATOM 2364 O O . PHE A 1 299 ? 0.704 -24.730 0.461 1.00 59.91 299 PHE A O 1
ATOM 2371 N N . ASP A 1 300 ? -1.155 -25.938 0.121 1.00 77.19 300 ASP A N 1
ATOM 2372 C CA . ASP A 1 300 ? -1.439 -25.399 -1.207 1.00 77.19 300 ASP A CA 1
ATOM 2373 C C . ASP A 1 300 ? -2.439 -24.232 -1.108 1.00 77.19 300 ASP A C 1
ATOM 2375 O O . ASP A 1 300 ? -3.111 -24.027 -0.088 1.00 77.19 300 ASP A O 1
ATOM 2379 N N . LEU A 1 301 ? -2.538 -23.432 -2.171 1.00 76.44 301 LEU A N 1
ATOM 2380 C CA . LEU A 1 301 ? -3.413 -22.257 -2.195 1.00 76.44 301 LEU A CA 1
ATOM 2381 C C . LEU A 1 301 ? -4.888 -22.604 -1.911 1.00 76.44 301 LEU A C 1
ATOM 2383 O O . LEU A 1 301 ? -5.595 -21.838 -1.258 1.00 76.44 301 LEU A O 1
ATOM 2387 N N . THR A 1 302 ? -5.347 -23.770 -2.367 1.00 77.62 302 THR A N 1
ATOM 2388 C CA . THR A 1 302 ? -6.712 -24.276 -2.152 1.00 77.62 302 THR A CA 1
ATOM 2389 C C . THR A 1 302 ? -6.987 -24.521 -0.665 1.00 77.62 302 THR A C 1
ATOM 2391 O O . THR A 1 302 ? -8.022 -24.111 -0.135 1.00 77.62 302 THR A O 1
ATOM 2394 N N . SER A 1 303 ? -6.044 -25.156 0.028 1.00 77.00 303 SER A N 1
ATOM 2395 C CA . SER A 1 303 ? -6.128 -25.473 1.454 1.00 77.00 303 SER A CA 1
ATOM 2396 C C . SER A 1 303 ? -6.037 -24.211 2.305 1.00 77.00 303 SER A C 1
ATOM 2398 O O . SER A 1 303 ? -6.772 -24.075 3.285 1.00 77.00 303 SER A O 1
ATOM 2400 N N . LEU A 1 304 ? -5.204 -23.248 1.895 1.00 77.19 304 LEU A N 1
ATOM 2401 C CA . LEU A 1 304 ? -5.091 -21.954 2.564 1.00 77.19 304 LEU A CA 1
ATOM 2402 C C . LEU A 1 304 ? -6.419 -21.183 2.550 1.00 77.19 304 LEU A C 1
ATOM 2404 O O . LEU A 1 304 ? -6.816 -20.630 3.575 1.00 77.19 304 LEU A O 1
ATOM 2408 N N . VAL A 1 305 ? -7.148 -21.191 1.430 1.00 75.62 305 VAL A N 1
ATOM 2409 C CA . VAL A 1 305 ? -8.492 -20.591 1.355 1.00 75.62 305 VAL A CA 1
ATOM 2410 C C . VAL A 1 305 ? -9.433 -21.225 2.382 1.00 75.62 305 VAL A C 1
ATOM 2412 O O . VAL A 1 305 ? -10.166 -20.506 3.059 1.00 75.62 305 VAL A O 1
ATOM 2415 N N . GLY A 1 306 ? -9.394 -22.551 2.545 1.00 71.94 306 GLY A N 1
ATOM 2416 C CA . GLY A 1 306 ? -10.179 -23.254 3.564 1.00 71.94 306 GLY A CA 1
ATOM 2417 C C . GLY A 1 306 ? -9.900 -22.743 4.981 1.00 71.94 306 GLY A C 1
ATOM 2418 O O . GLY A 1 306 ? -10.839 -22.416 5.710 1.00 71.94 306 GLY A O 1
ATOM 2419 N N . VAL A 1 307 ? -8.620 -22.579 5.329 1.00 72.88 307 VAL A N 1
ATOM 2420 C CA . VAL A 1 307 ? -8.181 -22.021 6.622 1.00 72.88 307 VAL A CA 1
ATOM 2421 C C . VAL A 1 307 ? -8.690 -20.589 6.812 1.00 72.88 307 VAL A C 1
ATOM 2423 O O . VAL A 1 307 ? -9.212 -20.256 7.876 1.00 72.88 307 VAL A O 1
ATOM 2426 N N . MET A 1 308 ? -8.617 -19.749 5.775 1.00 70.19 308 MET A N 1
ATOM 2427 C CA . MET A 1 308 ? -9.119 -18.370 5.839 1.00 70.19 308 MET A CA 1
ATOM 2428 C C . MET A 1 308 ? -10.634 -18.315 6.079 1.00 70.19 308 MET A C 1
ATOM 2430 O O . MET A 1 308 ? -11.114 -17.474 6.837 1.00 70.19 308 MET A O 1
ATOM 2434 N N . ARG A 1 309 ? -11.405 -19.241 5.493 1.00 69.94 309 ARG A N 1
ATOM 2435 C CA . ARG A 1 309 ? -12.856 -19.330 5.739 1.00 69.94 309 ARG A CA 1
ATOM 2436 C C . ARG A 1 309 ? -13.183 -19.765 7.157 1.00 69.94 309 ARG A C 1
ATOM 2438 O O . ARG A 1 309 ? -14.175 -19.303 7.712 1.00 69.94 309 ARG A O 1
ATOM 2445 N N . GLU A 1 310 ? -12.413 -20.681 7.736 1.00 67.62 310 GLU A N 1
ATOM 2446 C CA . GLU A 1 310 ? -12.588 -21.059 9.144 1.00 67.62 310 GLU A CA 1
ATOM 2447 C C . GLU A 1 310 ? -12.226 -19.913 10.086 1.00 67.62 310 GLU A C 1
ATOM 2449 O O . GLU A 1 310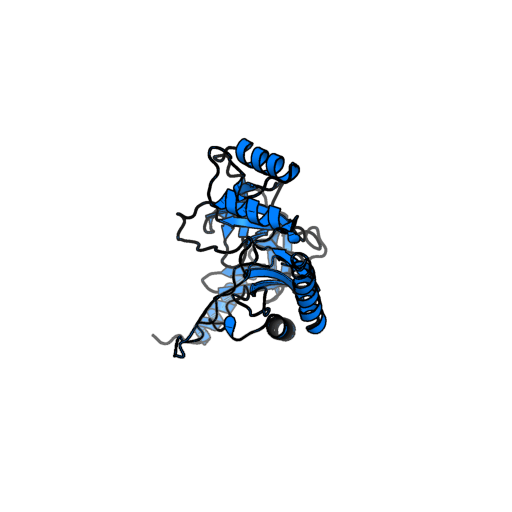 ? -12.965 -19.659 11.037 1.00 67.62 310 GLU A O 1
ATOM 2454 N N . PHE A 1 311 ? -11.154 -19.176 9.783 1.00 64.75 311 PHE A N 1
ATOM 2455 C CA . PHE A 1 311 ? -10.767 -17.984 10.530 1.00 64.75 311 PHE A CA 1
ATOM 2456 C C . PHE A 1 311 ? -11.903 -16.952 10.574 1.00 64.75 311 PHE A C 1
ATOM 2458 O O . PHE A 1 311 ? -12.343 -16.573 11.658 1.00 64.75 311 PHE A O 1
ATOM 2465 N N . HIS A 1 312 ? -12.453 -16.576 9.414 1.00 59.84 312 HIS A N 1
ATOM 2466 C CA . HIS A 1 312 ? -13.567 -15.622 9.348 1.00 59.84 312 HIS A CA 1
ATOM 2467 C C . HIS A 1 312 ? -14.828 -16.146 10.030 1.00 59.84 312 HIS A C 1
ATOM 2469 O O . HIS A 1 312 ? -15.515 -15.399 10.714 1.00 59.84 312 HIS A O 1
ATOM 2475 N N . ARG A 1 313 ? -15.134 -17.441 9.909 1.00 57.81 313 ARG A N 1
ATOM 2476 C CA . ARG A 1 313 ? -16.324 -18.043 10.535 1.00 57.81 313 ARG A CA 1
ATOM 2477 C C . ARG A 1 313 ? -16.252 -18.055 12.062 1.00 57.81 313 ARG A C 1
ATOM 2479 O O . ARG A 1 313 ? -17.289 -17.924 12.705 1.00 57.81 313 ARG A O 1
ATOM 2486 N N . ASN A 1 314 ? -15.051 -18.178 12.624 1.00 55.12 314 ASN A N 1
ATOM 2487 C CA . ASN A 1 314 ? -14.813 -18.096 14.064 1.00 55.12 314 ASN A CA 1
ATOM 2488 C C . ASN A 1 314 ? -14.723 -16.649 14.582 1.00 55.12 314 ASN A C 1
ATOM 2490 O O . ASN A 1 314 ? -14.838 -16.451 15.784 1.00 55.12 314 ASN A O 1
ATOM 2494 N N . GLU A 1 315 ? -14.562 -15.639 13.717 1.00 46.06 315 GLU A N 1
ATOM 2495 C CA . GLU A 1 315 ? -14.658 -14.219 14.105 1.00 46.06 315 GLU A CA 1
ATOM 2496 C C . GLU A 1 315 ? -16.108 -13.720 14.287 1.00 46.06 315 GLU A C 1
ATOM 2498 O O . GLU A 1 315 ? -16.306 -12.636 14.844 1.00 46.06 315 GLU A O 1
ATOM 2503 N N . TYR A 1 316 ? -17.111 -14.489 13.840 1.00 38.34 316 TYR A N 1
ATOM 2504 C CA . TYR A 1 316 ? -18.545 -14.177 13.970 1.00 38.34 316 TYR A CA 1
ATOM 2505 C C . TYR A 1 316 ? -19.266 -14.957 15.093 1.00 38.34 316 TYR A C 1
ATOM 2507 O O . TYR A 1 316 ? -20.498 -14.934 15.149 1.00 38.34 316 TYR A O 1
ATOM 2515 N N . TYR A 1 317 ? -18.523 -15.616 15.988 1.00 32.72 317 TYR A N 1
ATOM 2516 C CA . TYR A 1 317 ? -19.020 -16.216 17.238 1.00 32.72 317 TYR A CA 1
ATOM 2517 C C . TYR A 1 317 ? -18.342 -15.578 18.452 1.00 32.72 317 TYR A C 1
ATOM 2519 O O . TYR A 1 317 ? -19.025 -15.467 19.496 1.00 32.72 317 TYR A O 1
#